Protein AF-A0A8C4RE43-F1 (afdb_monomer)

Solvent-accessible surface area (backbone atoms only — not comparable to full-atom values): 11739 Å² total; per-residue (Å²): 134,56,72,71,57,53,53,52,54,52,50,48,55,51,40,51,52,53,38,52,49,43,35,48,54,39,39,70,39,76,65,59,72,66,57,54,52,49,48,55,48,56,40,51,54,42,54,52,52,42,51,54,52,43,54,50,49,47,50,56,22,72,69,42,87,48,70,65,60,21,51,53,40,48,50,52,40,52,52,51,52,54,48,52,54,51,50,54,54,49,40,54,52,19,54,52,47,16,51,53,48,41,57,49,51,55,50,52,66,72,61,61,76,78,92,66,88,78,90,71,76,94,69,92,74,89,83,91,84,76,95,80,83,83,82,81,73,86,83,83,81,86,71,79,78,77,77,78,78,78,78,77,76,77,77,78,78,78,64,96,66,61,82,56,56,67,51,51,78,76,42,88,80,64,71,81,72,59,74,70,64,73,76,72,81,82,83,132

Radius of gyration: 31.91 Å; Cα contacts (8 Å, |Δi|>4): 82; chains: 1; bounding box: 80×32×96 Å

Foldseek 3Di:
DDPVLVVLLVVLVVLLVVLVVLLVCLLPDLDDPVVNVVSVVVNVVSLVVSVVSLVVLLVVLVVDPDPVSSVVSVVSSVVSVVSSVVSVVSSVVSNVNNVVSNVVVVVVVVPPDDPDDPPDDDDDDDDDDDPDPDDPDDDDDDDDDPDDDDDDPDDPDDPPPVVVVVVVVVPPDDDPPPVVPVPPPPDD

Nearest PDB structures (foldseek):
  3lg7-assembly1_C  TM=5.504E-01  e=3.265E-02  synthetic construct
  3fzh-assembly2_B  TM=6.114E-01  e=1.162E+00  Homo sapiens
  1hx1-assembly1_B  TM=5.749E-01  e=1.458E+00  Homo sapiens
  8qbw-assembly1_A  TM=5.498E-01  e=5.077E+00  Nostoc punctiforme
  6zw4-assembly1_E  TM=5.418E-01  e=9.472E+00  Nostoc punctiforme

InterPro domains:
  IPR005606 Sec20 [PTHR12825] (5-143)

Sequence (188 aa):
MELPVRVCTQELVKLDLEIKALIQDIRECEGPHSVLTHLNGCVREKLKLLRARIEDLERMAMEQDRETDKREILHEVENHRKQLISDQVSLRKANVASKQTLDLVERQELVQPGNVLRQRSAKQDVVRSAGDVTASLMGLSRLPPPPPPPPPPPPPPPPPGMHEIMYVKIFEGFDHRFMSRVKTTKKI

Mean predicted aligned error: 17.45 Å

Organism: Eptatretus burgeri (NCBI:txid7764)

pLDDT: mean 75.69, std 23.25, range [35.97, 98.44]

Structure (mmCIF, N/CA/C/O backbone):
data_AF-A0A8C4RE43-F1
#
_entry.id   AF-A0A8C4RE43-F1
#
loop_
_atom_site.group_PDB
_atom_site.id
_atom_site.type_symbol
_atom_site.label_atom_id
_atom_site.label_alt_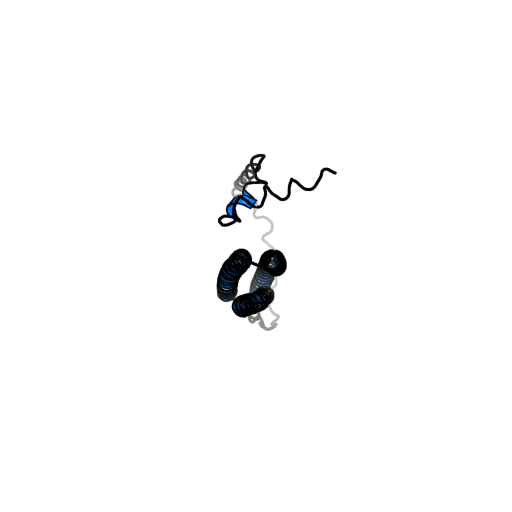id
_atom_site.label_comp_id
_atom_site.label_asym_id
_atom_site.label_entity_id
_atom_site.label_seq_id
_atom_site.pdbx_PDB_ins_code
_atom_site.Cartn_x
_atom_site.Cartn_y
_atom_site.Cartn_z
_atom_site.occupancy
_atom_site.B_iso_or_equiv
_atom_site.auth_seq_id
_atom_site.auth_comp_id
_atom_site.auth_asym_id
_atom_site.auth_atom_id
_atom_site.pdbx_PDB_model_num
ATOM 1 N N . MET A 1 1 ? -17.585 -10.046 15.209 1.00 67.69 1 MET A N 1
ATOM 2 C CA . MET A 1 1 ? -17.181 -8.960 14.293 1.00 67.69 1 MET A CA 1
ATOM 3 C C . MET A 1 1 ? -18.395 -8.440 13.524 1.00 67.69 1 MET A C 1
ATOM 5 O O . MET A 1 1 ? -19.052 -9.216 12.833 1.00 67.69 1 MET A O 1
ATOM 9 N N . GLU A 1 2 ? -18.728 -7.162 13.700 1.00 85.44 2 GLU A N 1
ATOM 10 C CA . GLU A 1 2 ? -19.910 -6.510 13.114 1.00 85.44 2 GLU A CA 1
ATOM 11 C C . GLU A 1 2 ? -19.834 -6.403 11.578 1.00 85.44 2 GLU A C 1
ATOM 13 O O . GLU A 1 2 ? -18.748 -6.421 10.994 1.00 85.44 2 GLU A O 1
ATOM 18 N N . LEU A 1 3 ? -20.987 -6.290 10.901 1.00 90.25 3 LEU A N 1
ATOM 19 C CA . LEU A 1 3 ? -21.055 -6.201 9.432 1.00 90.25 3 LEU A CA 1
ATOM 20 C C . LEU A 1 3 ? -20.188 -5.072 8.842 1.00 90.25 3 LEU A C 1
ATOM 22 O O . LEU A 1 3 ? -19.459 -5.360 7.891 1.00 90.25 3 LEU A O 1
ATOM 26 N N . PRO A 1 4 ? -20.190 -3.835 9.385 1.00 91.88 4 PRO A N 1
ATOM 27 C CA . PRO A 1 4 ? -19.364 -2.757 8.846 1.00 91.88 4 PRO A CA 1
ATOM 28 C C . PRO A 1 4 ? -17.868 -3.085 8.898 1.00 91.88 4 PRO A C 1
ATOM 30 O O . PRO A 1 4 ? -17.148 -2.841 7.930 1.00 91.88 4 PRO A O 1
ATOM 33 N N . VAL A 1 5 ? -17.406 -3.676 10.006 1.00 94.38 5 VAL A N 1
ATOM 34 C CA . VAL A 1 5 ? -16.000 -4.064 10.198 1.00 94.38 5 VAL A CA 1
ATOM 35 C C . VAL A 1 5 ? -15.607 -5.101 9.152 1.00 94.38 5 VAL A C 1
ATOM 37 O O . VAL A 1 5 ? -14.602 -4.941 8.469 1.00 94.38 5 VAL A O 1
ATOM 40 N N . ARG A 1 6 ? -16.451 -6.120 8.947 1.00 95.00 6 ARG A N 1
ATOM 41 C CA . ARG A 1 6 ? -16.211 -7.162 7.938 1.00 95.00 6 ARG A CA 1
ATOM 42 C C . ARG A 1 6 ? -16.106 -6.598 6.520 1.00 95.00 6 ARG A C 1
ATOM 44 O O . ARG A 1 6 ? -15.245 -7.040 5.766 1.00 95.00 6 ARG A O 1
ATOM 51 N N . VAL A 1 7 ? -16.966 -5.645 6.156 1.00 96.12 7 VAL A N 1
ATOM 52 C CA . VAL A 1 7 ? -16.919 -4.982 4.840 1.00 96.12 7 VAL A CA 1
ATOM 53 C C . VAL A 1 7 ? -15.619 -4.189 4.685 1.00 96.12 7 VAL A C 1
ATOM 55 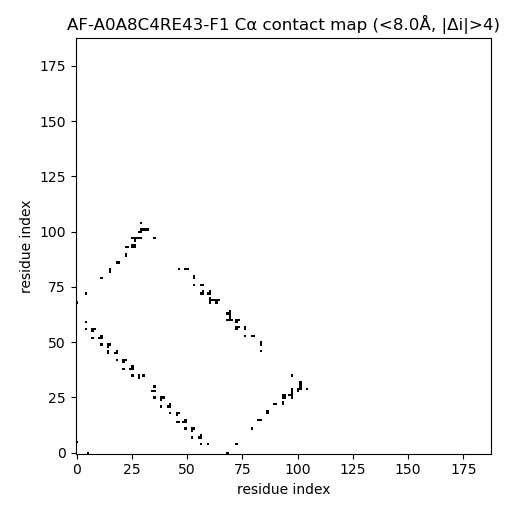O O . VAL A 1 7 ? -14.948 -4.313 3.664 1.00 96.12 7 VAL A O 1
ATOM 58 N N . CYS A 1 8 ? -15.217 -3.443 5.718 1.00 95.94 8 CYS A N 1
ATOM 59 C CA . CYS A 1 8 ? -13.954 -2.706 5.729 1.00 95.94 8 CYS A CA 1
ATOM 60 C C . CYS A 1 8 ? -12.744 -3.641 5.539 1.00 95.94 8 CYS A C 1
ATOM 62 O O . CYS A 1 8 ? -11.910 -3.408 4.663 1.00 95.94 8 CYS A O 1
ATOM 64 N N . THR A 1 9 ? -12.692 -4.758 6.273 1.00 96.12 9 THR A N 1
ATOM 65 C CA . THR A 1 9 ? -11.636 -5.775 6.135 1.00 96.12 9 THR A CA 1
ATOM 66 C C . THR A 1 9 ? -11.595 -6.388 4.733 1.00 96.12 9 THR A C 1
ATOM 68 O O . THR A 1 9 ? -10.522 -6.553 4.156 1.00 96.12 9 THR A O 1
ATOM 71 N N . GLN A 1 10 ? -12.748 -6.695 4.131 1.00 97.06 10 GLN A N 1
ATOM 72 C CA . GLN A 1 10 ? -12.795 -7.228 2.763 1.00 97.06 10 GLN A CA 1
ATOM 73 C C . GLN A 1 10 ? -12.267 -6.229 1.728 1.00 97.06 10 GLN A C 1
ATOM 75 O O . GLN A 1 10 ? -11.546 -6.616 0.807 1.00 97.06 10 GLN A O 1
ATOM 80 N N . GLU A 1 11 ? -12.589 -4.946 1.879 1.00 97.50 11 GLU A N 1
ATOM 81 C CA . GLU A 1 11 ? -12.064 -3.896 1.006 1.00 97.50 11 GLU A CA 1
ATOM 82 C C . GLU A 1 11 ? -10.551 -3.708 1.168 1.00 97.50 11 GLU A C 1
ATOM 84 O O . GLU A 1 11 ? -9.860 -3.525 0.166 1.00 97.50 11 GLU A O 1
ATOM 89 N N . LEU A 1 12 ? -10.020 -3.824 2.390 1.00 97.88 12 LEU A N 1
ATOM 90 C CA . LEU A 1 12 ? -8.575 -3.813 2.644 1.00 97.88 12 LEU A CA 1
ATOM 91 C C . LEU A 1 12 ? -7.863 -4.953 1.913 1.00 97.88 12 LEU A C 1
ATOM 93 O O . LEU A 1 12 ? -6.872 -4.715 1.223 1.00 97.88 12 LEU A O 1
ATOM 97 N N . VAL A 1 13 ? -8.393 -6.176 2.013 1.00 97.75 13 VAL A N 1
ATOM 98 C CA . VA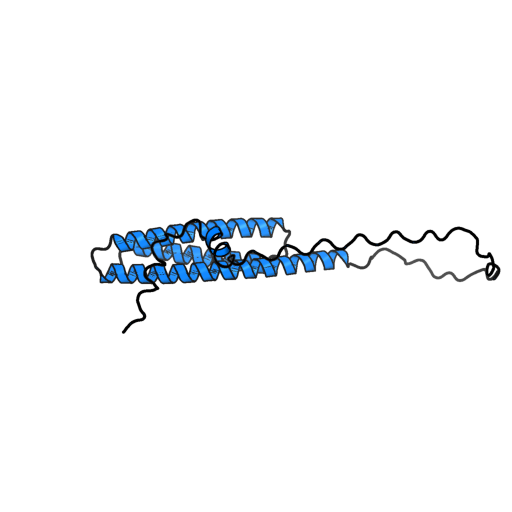L A 1 13 ? -7.848 -7.343 1.300 1.00 97.75 13 VAL A CA 1
ATOM 99 C C . VAL A 1 13 ? -7.924 -7.142 -0.214 1.00 97.75 13 VAL A C 1
ATOM 101 O O . VAL A 1 13 ? -6.965 -7.430 -0.925 1.00 97.75 13 VAL A O 1
ATOM 104 N N . LYS A 1 14 ? -9.034 -6.602 -0.728 1.00 98.06 14 LYS A N 1
ATOM 105 C CA . LYS A 1 14 ? -9.178 -6.303 -2.157 1.00 98.06 14 LYS A CA 1
ATOM 106 C C . LYS A 1 14 ? -8.129 -5.294 -2.635 1.00 98.06 14 LYS A C 1
ATOM 108 O O . LYS A 1 14 ? -7.489 -5.528 -3.657 1.00 98.06 14 LYS A O 1
ATOM 113 N N . LEU A 1 15 ? -7.942 -4.196 -1.904 1.00 98.12 15 LEU A N 1
ATOM 114 C CA . LEU A 1 15 ? -6.957 -3.165 -2.240 1.00 98.12 15 LEU A CA 1
ATOM 115 C C . LEU A 1 15 ? -5.526 -3.715 -2.218 1.00 98.12 15 LEU A C 1
ATOM 117 O O . LEU A 1 15 ? -4.760 -3.421 -3.130 1.00 98.12 15 LEU A O 1
ATOM 121 N N . ASP A 1 16 ? -5.181 -4.531 -1.221 1.00 97.75 16 ASP A N 1
ATOM 122 C CA . ASP A 1 16 ? -3.880 -5.207 -1.127 1.00 97.75 16 ASP A CA 1
ATOM 123 C C . ASP A 1 16 ? -3.605 -6.103 -2.348 1.00 97.75 16 ASP A C 1
ATOM 125 O O . ASP A 1 16 ? -2.541 -6.016 -2.965 1.00 97.75 16 ASP A O 1
ATOM 129 N N . LEU A 1 17 ? -4.584 -6.910 -2.767 1.00 97.94 17 LEU A N 1
ATOM 130 C CA . LEU A 1 17 ? -4.451 -7.752 -3.958 1.00 97.94 17 LEU A CA 1
ATOM 131 C C . LEU A 1 17 ? -4.298 -6.927 -5.243 1.00 97.94 17 LEU A C 1
ATOM 133 O O . LEU A 1 17 ? -3.454 -7.249 -6.079 1.00 97.94 17 LEU A O 1
ATOM 137 N N . GLU A 1 18 ? -5.064 -5.844 -5.396 1.00 98.31 18 GLU A N 1
ATOM 138 C CA . GLU A 1 18 ? -4.933 -4.930 -6.538 1.00 98.31 18 GLU A CA 1
ATOM 139 C C . GLU A 1 18 ? -3.559 -4.241 -6.568 1.00 98.31 18 GLU A C 1
ATOM 141 O O . GLU A 1 18 ? -2.956 -4.104 -7.632 1.00 98.31 18 GLU A O 1
ATOM 146 N N . ILE A 1 19 ? -3.025 -3.843 -5.409 1.00 98.44 19 ILE A N 1
ATOM 147 C CA . ILE A 1 19 ? -1.674 -3.275 -5.292 1.00 98.44 19 ILE A CA 1
ATOM 148 C C . ILE A 1 19 ? -0.627 -4.305 -5.711 1.00 98.44 19 ILE A C 1
ATOM 150 O O . ILE A 1 19 ? 0.272 -3.976 -6.483 1.00 98.44 19 ILE A O 1
ATOM 154 N N . LYS A 1 20 ? -0.742 -5.551 -5.244 1.00 98.19 20 LYS A N 1
ATOM 155 C CA . LYS A 1 20 ? 0.184 -6.635 -5.604 1.00 98.19 20 LYS A CA 1
ATOM 156 C C . LYS A 1 20 ? 0.164 -6.942 -7.096 1.00 98.19 20 LYS A C 1
ATOM 158 O O . LYS A 1 20 ? 1.238 -7.105 -7.674 1.00 98.19 20 LYS A O 1
ATOM 163 N N . ALA A 1 21 ? -1.017 -6.957 -7.713 1.00 98.31 21 ALA A N 1
ATOM 164 C CA . ALA A 1 21 ? -1.156 -7.115 -9.158 1.00 98.31 21 ALA A CA 1
ATOM 165 C C . ALA A 1 21 ? -0.450 -5.974 -9.908 1.00 98.31 21 ALA A C 1
ATOM 167 O O . ALA A 1 21 ? 0.415 -6.227 -10.737 1.00 98.31 21 ALA A O 1
ATOM 168 N N . LEU A 1 22 ? -0.696 -4.718 -9.522 1.00 98.00 22 LEU A N 1
ATOM 169 C CA . LEU A 1 22 ? -0.026 -3.565 -10.135 1.00 98.00 22 LEU A CA 1
ATOM 170 C C . LEU A 1 22 ? 1.497 -3.581 -9.935 1.00 98.00 22 LEU A C 1
ATOM 172 O O . LEU A 1 22 ? 2.243 -3.186 -10.826 1.00 98.00 22 LEU A O 1
ATOM 176 N N . ILE A 1 23 ? 1.989 -4.023 -8.773 1.00 98.06 23 ILE A N 1
ATOM 177 C CA . ILE A 1 23 ? 3.431 -4.181 -8.522 1.00 98.06 23 ILE A CA 1
ATOM 178 C C . ILE A 1 23 ? 4.028 -5.233 -9.463 1.00 98.06 23 ILE A C 1
ATOM 180 O O . ILE A 1 23 ? 5.150 -5.049 -9.942 1.00 98.06 23 ILE A O 1
ATOM 184 N N . GLN A 1 24 ? 3.298 -6.318 -9.724 1.00 97.38 24 GLN A N 1
ATOM 185 C CA . GLN A 1 24 ? 3.713 -7.337 -10.679 1.00 97.38 24 GLN A CA 1
ATOM 186 C C . GLN A 1 24 ? 3.753 -6.779 -12.106 1.00 97.38 24 GLN A C 1
ATOM 188 O O . GLN A 1 24 ? 4.799 -6.885 -12.746 1.00 97.38 24 GLN A O 1
ATOM 193 N N . ASP A 1 25 ? 2.694 -6.094 -12.541 1.00 96.38 25 ASP A N 1
ATOM 194 C CA . ASP A 1 25 ? 2.630 -5.445 -13.856 1.00 96.38 25 ASP A CA 1
ATOM 195 C C . ASP A 1 25 ? 3.778 -4.443 -14.047 1.00 96.38 25 ASP A C 1
ATOM 197 O O . ASP A 1 25 ? 4.401 -4.385 -15.104 1.00 96.38 25 ASP A O 1
ATOM 201 N N . ILE A 1 26 ? 4.110 -3.670 -13.002 1.00 96.25 26 ILE A N 1
ATOM 202 C CA . ILE A 1 26 ? 5.266 -2.766 -13.009 1.00 96.25 26 ILE A CA 1
ATOM 203 C C . ILE A 1 26 ? 6.541 -3.570 -13.230 1.00 96.25 26 ILE A C 1
ATOM 205 O O . ILE A 1 26 ? 7.304 -3.248 -14.138 1.00 96.25 26 ILE A O 1
ATOM 209 N N . ARG A 1 27 ? 6.795 -4.602 -12.420 1.00 95.19 27 ARG A N 1
ATOM 210 C CA . ARG A 1 27 ? 8.029 -5.401 -12.488 1.00 95.19 27 ARG A CA 1
ATOM 211 C C . ARG A 1 27 ? 8.248 -6.022 -13.872 1.00 95.19 27 ARG A C 1
ATOM 213 O O . ARG A 1 27 ? 9.391 -6.129 -14.299 1.00 95.19 27 ARG A O 1
ATOM 220 N N . GLU A 1 28 ? 7.169 -6.418 -14.535 1.00 92.88 28 GLU A N 1
ATOM 221 C CA . GLU A 1 28 ? 7.168 -7.093 -15.841 1.00 92.88 28 GLU A CA 1
ATOM 222 C C . GLU A 1 28 ? 6.986 -6.108 -17.015 1.00 92.88 28 GLU A C 1
ATOM 224 O O . GLU A 1 28 ? 6.849 -6.512 -18.166 1.00 92.88 28 GLU A O 1
ATOM 229 N N . CYS A 1 29 ? 7.008 -4.797 -16.748 1.00 91.38 29 CYS A N 1
ATOM 230 C CA . CYS A 1 29 ? 6.835 -3.773 -17.770 1.00 91.38 29 CYS A CA 1
ATOM 231 C C . CYS A 1 29 ? 8.061 -3.677 -18.692 1.00 91.38 29 CYS A C 1
ATOM 233 O O . CYS A 1 29 ? 9.068 -3.062 -18.343 1.00 91.38 29 CYS A O 1
ATOM 235 N N . GLU A 1 30 ? 7.918 -4.204 -19.906 1.00 86.75 30 GLU A N 1
ATOM 236 C CA . GLU A 1 30 ? 8.844 -4.017 -21.037 1.00 86.75 30 GLU A CA 1
ATOM 237 C C . GLU A 1 30 ? 8.387 -2.896 -21.995 1.00 86.75 30 GLU A C 1
ATOM 239 O O . GLU A 1 30 ? 9.081 -2.547 -22.945 1.00 86.75 30 GLU A O 1
ATOM 244 N N . GLY A 1 31 ? 7.199 -2.327 -21.756 1.00 78.81 31 GLY A N 1
ATOM 245 C CA . GLY A 1 31 ? 6.602 -1.275 -22.582 1.00 78.81 31 GLY A CA 1
ATOM 246 C C . GLY A 1 31 ? 7.199 0.124 -22.359 1.00 78.81 31 GLY A C 1
ATOM 247 O O . GLY A 1 31 ? 7.987 0.337 -21.440 1.00 78.81 31 GLY A O 1
ATOM 248 N N . PRO A 1 32 ? 6.791 1.130 -23.153 1.00 85.19 32 PRO A N 1
ATOM 249 C CA . PRO A 1 32 ? 7.364 2.472 -23.088 1.00 85.19 32 PRO A CA 1
ATOM 250 C C . PRO A 1 32 ? 7.191 3.117 -21.707 1.00 85.19 32 PRO A C 1
ATOM 252 O O . PRO A 1 32 ? 6.251 2.823 -20.964 1.00 85.19 32 PRO A O 1
ATOM 255 N N . HIS A 1 33 ? 8.056 4.088 -21.394 1.00 87.50 33 HIS A N 1
ATOM 256 C CA . HIS A 1 33 ? 8.078 4.778 -20.097 1.00 87.50 33 HIS A CA 1
ATOM 257 C C . HIS A 1 33 ? 6.719 5.375 -19.671 1.00 87.50 33 HIS A C 1
ATOM 259 O O . HIS A 1 33 ? 6.435 5.518 -18.478 1.00 87.50 33 HIS A O 1
ATOM 265 N N . SER A 1 34 ? 5.849 5.701 -20.631 1.00 89.88 34 SER A N 1
ATOM 266 C CA . SER A 1 34 ? 4.481 6.162 -20.383 1.00 89.88 34 SER A CA 1
ATOM 267 C C . SER A 1 34 ? 3.611 5.114 -19.675 1.00 89.88 34 SER A C 1
ATOM 269 O O . SER A 1 34 ? 2.881 5.469 -18.748 1.00 89.88 34 SER A O 1
ATOM 271 N N . VAL A 1 35 ? 3.724 3.830 -20.038 1.00 91.94 35 VAL A N 1
ATOM 272 C CA . VAL A 1 35 ? 2.985 2.721 -19.404 1.00 91.94 35 VAL A CA 1
ATOM 273 C C . VAL A 1 35 ? 3.454 2.540 -17.965 1.00 91.94 35 VAL A C 1
ATOM 275 O O . VAL A 1 35 ? 2.636 2.528 -17.045 1.00 91.94 35 VAL A O 1
ATOM 278 N N . LEU A 1 36 ? 4.772 2.522 -17.749 1.00 92.75 36 LEU A N 1
ATOM 279 C CA . LEU A 1 36 ? 5.358 2.464 -16.409 1.00 92.75 36 LEU A CA 1
ATOM 280 C C . LEU A 1 36 ? 4.899 3.647 -15.540 1.00 92.75 36 LEU A C 1
ATOM 282 O O . LEU A 1 36 ? 4.597 3.475 -14.358 1.00 92.75 36 LEU A O 1
ATOM 286 N N . THR A 1 37 ? 4.814 4.849 -16.116 1.00 93.38 37 THR A N 1
ATOM 287 C CA . THR A 1 37 ? 4.330 6.050 -15.420 1.00 93.38 37 THR A CA 1
ATOM 288 C C . THR A 1 37 ? 2.860 5.919 -15.020 1.00 93.38 37 THR A C 1
ATOM 290 O O . THR A 1 37 ? 2.507 6.263 -13.888 1.00 93.38 37 THR A O 1
ATOM 293 N N . HIS A 1 38 ? 2.016 5.390 -15.910 1.00 95.06 38 HIS A N 1
ATOM 294 C CA . HIS A 1 38 ? 0.600 5.154 -15.639 1.00 95.06 38 HIS A CA 1
ATOM 295 C C . HIS A 1 38 ? 0.397 4.121 -14.522 1.00 95.06 38 HIS A C 1
ATOM 297 O O . HIS A 1 38 ? -0.265 4.431 -13.531 1.00 95.06 38 HIS A O 1
ATOM 303 N N . LEU A 1 39 ? 1.045 2.953 -14.615 1.00 95.69 39 LEU A N 1
ATOM 304 C CA . LEU A 1 39 ? 0.987 1.905 -13.587 1.00 95.69 39 LEU A CA 1
ATOM 305 C C . LEU A 1 39 ? 1.440 2.429 -12.216 1.00 95.69 39 LEU A C 1
ATOM 307 O O . LEU A 1 39 ? 0.800 2.180 -11.192 1.00 95.69 39 LEU A O 1
ATOM 311 N N . ASN A 1 40 ? 2.501 3.241 -12.197 1.00 94.62 40 ASN A N 1
ATOM 312 C CA . ASN A 1 40 ? 2.958 3.920 -10.988 1.00 94.62 40 ASN A CA 1
ATOM 313 C C . ASN A 1 40 ? 1.938 4.926 -10.431 1.00 94.62 40 ASN A C 1
ATOM 315 O O . ASN A 1 40 ? 1.869 5.123 -9.219 1.00 94.62 40 ASN A O 1
ATOM 319 N N . GLY A 1 41 ? 1.160 5.588 -11.287 1.00 96.44 41 GLY A N 1
ATOM 320 C CA . GLY A 1 41 ? 0.024 6.408 -10.868 1.00 96.44 41 GLY A CA 1
ATOM 321 C C . GLY A 1 41 ? -1.053 5.562 -10.191 1.00 96.44 41 GLY A C 1
ATOM 322 O O . GLY A 1 41 ? -1.427 5.846 -9.055 1.00 96.44 41 GLY A O 1
ATOM 323 N N . CYS A 1 42 ? -1.475 4.478 -10.843 1.00 97.50 42 CYS A N 1
ATOM 324 C CA . CYS A 1 42 ? -2.504 3.572 -10.334 1.00 97.50 42 CYS A CA 1
ATOM 325 C C . CYS A 1 42 ? -2.150 3.001 -8.957 1.00 97.50 42 CYS A C 1
ATOM 327 O O . CYS A 1 42 ? -2.958 3.076 -8.031 1.00 97.50 42 CYS A O 1
ATOM 329 N N . VAL A 1 43 ? -0.930 2.483 -8.783 1.00 97.25 43 VAL A N 1
ATOM 330 C CA . VAL A 1 43 ? -0.519 1.883 -7.503 1.00 97.25 43 VAL A CA 1
ATOM 331 C C . VAL A 1 43 ? -0.418 2.925 -6.385 1.00 97.25 43 VAL A C 1
ATOM 333 O O . VAL A 1 43 ? -0.751 2.626 -5.240 1.00 97.25 43 VAL A O 1
ATOM 336 N N . ARG A 1 44 ? -0.025 4.173 -6.694 1.00 96.56 44 ARG A N 1
ATOM 337 C CA . ARG A 1 44 ? 0.000 5.270 -5.710 1.00 96.56 44 ARG A CA 1
ATOM 338 C C . ARG A 1 44 ? -1.399 5.621 -5.215 1.00 96.56 44 ARG A C 1
ATOM 340 O O . ARG A 1 44 ? -1.579 5.772 -4.007 1.00 96.56 44 ARG A O 1
ATOM 347 N N . GLU A 1 45 ? -2.378 5.694 -6.113 1.00 98.00 45 GLU A N 1
ATOM 348 C CA . GLU A 1 45 ? -3.774 5.928 -5.729 1.00 98.00 45 GLU A CA 1
ATOM 349 C C . GLU A 1 45 ? -4.313 4.782 -4.867 1.00 98.00 45 GLU A C 1
ATOM 351 O O . GLU A 1 45 ? -4.901 5.020 -3.813 1.00 98.00 45 GLU A O 1
ATOM 356 N N . LYS A 1 46 ? -4.036 3.526 -5.235 1.00 97.50 46 LYS A N 1
ATOM 357 C CA . LYS A 1 46 ? -4.459 2.367 -4.434 1.00 97.50 46 LYS A CA 1
ATOM 358 C C . LYS A 1 46 ? -3.811 2.340 -3.049 1.00 97.50 46 LYS A C 1
ATOM 360 O O . LYS A 1 46 ? -4.510 2.107 -2.068 1.00 97.50 46 LYS A O 1
ATOM 365 N N . LEU A 1 47 ? -2.521 2.662 -2.933 1.00 96.88 47 LEU A N 1
ATOM 366 C CA . LEU A 1 47 ? -1.834 2.786 -1.639 1.00 96.88 47 LEU A CA 1
ATOM 367 C C . LEU A 1 47 ? -2.434 3.892 -0.760 1.00 96.88 47 LEU A C 1
ATOM 369 O O . LEU A 1 47 ? -2.522 3.730 0.458 1.00 96.88 47 LEU A O 1
ATOM 373 N N . LYS A 1 48 ? -2.854 5.013 -1.359 1.00 97.38 48 LYS A N 1
ATOM 374 C CA . LYS A 1 48 ? -3.543 6.097 -0.646 1.00 97.38 48 LYS A CA 1
ATOM 375 C C . LYS A 1 48 ? -4.895 5.629 -0.106 1.00 97.38 48 LYS A C 1
ATOM 377 O O . LYS A 1 48 ? -5.191 5.876 1.061 1.00 97.38 48 LYS A O 1
ATOM 382 N N . LEU A 1 49 ? -5.676 4.921 -0.923 1.00 97.75 49 LEU A N 1
ATOM 383 C CA . LEU A 1 49 ? -6.952 4.337 -0.500 1.00 97.75 49 LEU A CA 1
ATOM 384 C C . LEU A 1 49 ? -6.763 3.292 0.605 1.00 97.75 49 LEU A C 1
ATOM 386 O O . LEU A 1 49 ? -7.489 3.322 1.594 1.00 97.75 49 LEU A O 1
ATOM 390 N N . LEU A 1 50 ? -5.757 2.418 0.482 1.00 97.88 50 LEU A N 1
ATOM 391 C CA . LEU A 1 50 ? -5.447 1.403 1.490 1.00 97.88 50 LEU A CA 1
ATOM 392 C C . LEU A 1 50 ? -5.143 2.047 2.850 1.00 97.88 50 LEU A C 1
ATOM 394 O O . LEU A 1 50 ? -5.688 1.620 3.862 1.00 97.88 50 LEU A O 1
ATOM 398 N N . ARG A 1 51 ? -4.338 3.118 2.879 1.00 97.88 51 ARG A N 1
ATOM 399 C CA . ARG A 1 51 ? -4.054 3.874 4.114 1.00 97.88 51 ARG A CA 1
ATOM 400 C C . ARG A 1 51 ? -5.308 4.451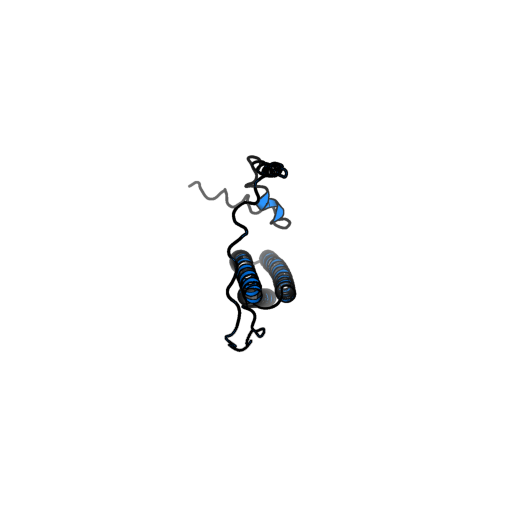 4.755 1.00 97.88 51 ARG A C 1
ATOM 402 O O . ARG A 1 51 ? -5.528 4.215 5.938 1.00 97.88 51 ARG A O 1
ATOM 409 N N . ALA A 1 52 ? -6.132 5.152 3.976 1.00 97.81 52 ALA A N 1
ATOM 410 C CA . ALA A 1 52 ? -7.375 5.730 4.482 1.00 97.81 52 ALA A CA 1
ATOM 411 C C . ALA A 1 52 ? -8.289 4.644 5.071 1.00 97.81 52 ALA A C 1
ATOM 413 O O . ALA A 1 52 ? -8.867 4.819 6.138 1.00 97.81 52 ALA A O 1
ATOM 414 N N . ARG A 1 53 ? -8.348 3.473 4.430 1.00 97.75 53 ARG A N 1
ATOM 415 C CA . ARG A 1 53 ? -9.183 2.368 4.901 1.00 97.75 53 ARG A CA 1
ATOM 416 C C . ARG A 1 53 ? -8.652 1.695 6.171 1.00 97.75 53 ARG A C 1
ATOM 418 O O . ARG A 1 53 ? -9.442 1.250 6.997 1.00 97.75 53 ARG A O 1
ATOM 425 N N . ILE A 1 54 ? -7.332 1.670 6.370 1.00 98.00 54 ILE A N 1
ATOM 426 C CA . ILE A 1 54 ? -6.717 1.237 7.637 1.00 98.00 54 ILE A CA 1
ATOM 427 C C . ILE A 1 54 ? -7.108 2.200 8.768 1.00 98.00 54 ILE A C 1
ATOM 429 O O . ILE A 1 54 ? -7.423 1.752 9.870 1.00 98.00 54 ILE A O 1
ATOM 433 N N . GLU A 1 55 ? -7.117 3.509 8.502 1.00 97.88 55 GLU A N 1
ATOM 434 C CA . GLU A 1 55 ? -7.553 4.518 9.475 1.00 97.88 55 GLU A CA 1
ATOM 435 C C . GLU A 1 55 ? -9.047 4.392 9.800 1.00 97.88 55 GLU A C 1
ATOM 437 O O . GLU A 1 55 ? -9.432 4.533 10.960 1.00 97.88 55 GLU A O 1
ATOM 442 N N . ASP A 1 56 ? -9.893 4.093 8.809 1.00 97.44 56 ASP A N 1
ATOM 443 C CA . ASP A 1 56 ? -11.310 3.790 9.040 1.00 97.44 56 ASP A CA 1
ATOM 444 C C . ASP A 1 56 ? -11.468 2.602 9.993 1.00 97.44 56 ASP A C 1
ATOM 446 O O . ASP A 1 56 ? -12.189 2.703 10.984 1.00 97.44 56 ASP A O 1
ATOM 450 N N . LEU A 1 57 ? -10.766 1.495 9.728 1.00 97.19 57 LEU A N 1
ATOM 451 C CA . LEU A 1 57 ? -10.829 0.292 10.557 1.00 97.19 57 LEU A CA 1
ATOM 452 C C . LEU A 1 57 ? -10.371 0.565 11.999 1.00 97.19 57 LEU A C 1
ATOM 454 O O . LEU A 1 57 ? -10.969 0.060 12.948 1.00 97.19 57 LEU A O 1
ATOM 458 N N . GLU A 1 58 ? -9.347 1.402 12.182 1.00 97.19 58 GLU A N 1
ATOM 459 C CA . GLU A 1 58 ? -8.896 1.818 13.512 1.00 97.19 58 GLU A CA 1
ATOM 460 C C . GLU A 1 58 ? -9.943 2.662 14.246 1.00 97.19 58 GLU A C 1
ATOM 462 O O . GLU A 1 58 ? -10.158 2.447 15.439 1.00 97.19 58 GLU A O 1
ATOM 467 N N . ARG A 1 59 ? -10.644 3.574 13.558 1.00 97.44 59 ARG A N 1
ATOM 468 C CA . ARG A 1 59 ? -11.754 4.328 14.167 1.00 97.44 59 ARG A CA 1
ATOM 469 C C . ARG A 1 59 ? -12.890 3.405 14.595 1.00 97.44 59 ARG A C 1
ATOM 471 O O . ARG A 1 59 ? -13.348 3.512 15.727 1.00 97.44 59 ARG A O 1
ATOM 478 N N . MET A 1 60 ? -13.248 2.436 13.756 1.00 96.06 60 MET A N 1
ATOM 479 C CA . MET A 1 60 ? -14.264 1.430 14.087 1.00 96.06 60 MET A CA 1
ATOM 480 C C . MET A 1 60 ? -13.868 0.590 15.307 1.00 96.06 60 MET A C 1
ATOM 482 O O . MET A 1 60 ? -14.731 0.198 16.086 1.00 96.06 60 MET A O 1
ATOM 486 N N . ALA A 1 61 ? -12.569 0.344 15.518 1.00 96.00 61 ALA A N 1
ATOM 487 C CA . ALA A 1 61 ? -12.079 -0.301 16.734 1.00 96.00 61 ALA A CA 1
ATOM 488 C C . ALA A 1 61 ? -12.314 0.557 17.988 1.00 96.00 61 ALA A C 1
ATOM 490 O O . ALA A 1 61 ? -12.617 0.023 19.052 1.00 96.00 61 ALA A O 1
ATOM 491 N N . MET A 1 62 ? -12.170 1.883 17.878 1.00 95.81 62 MET A N 1
ATOM 492 C CA . MET A 1 62 ? -12.395 2.814 18.992 1.00 95.81 62 MET A CA 1
ATOM 493 C C . MET A 1 62 ? -13.876 2.974 19.346 1.00 95.81 62 MET A C 1
ATOM 495 O O . MET A 1 62 ? -14.177 3.358 20.472 1.00 95.81 62 MET A O 1
ATOM 499 N N . GLU A 1 63 ? -14.773 2.662 18.410 1.00 95.50 63 GLU A N 1
ATOM 500 C CA . GLU A 1 63 ? -16.228 2.663 18.599 1.00 95.50 63 GLU A CA 1
ATOM 501 C C . GLU A 1 63 ? -16.749 1.376 19.267 1.00 95.50 63 GLU A C 1
ATOM 503 O O . GLU A 1 63 ? -17.903 1.331 19.680 1.00 95.50 63 GLU A O 1
ATOM 508 N N . GLN A 1 64 ? -15.922 0.330 19.399 1.00 95.44 64 GLN A N 1
ATOM 509 C CA . GLN A 1 64 ? -16.340 -0.914 20.050 1.00 95.44 64 GLN A CA 1
ATOM 510 C C . GLN A 1 64 ? -16.401 -0.774 21.577 1.00 95.44 64 GLN A C 1
ATOM 512 O O . GLN A 1 64 ? -15.389 -0.512 22.229 1.00 95.44 64 GLN A O 1
ATOM 517 N N . ASP A 1 65 ? -17.561 -1.093 22.157 1.00 93.94 65 ASP A N 1
ATOM 518 C CA . ASP A 1 65 ? -17.745 -1.187 23.614 1.00 93.94 65 ASP A CA 1
ATOM 519 C C . ASP A 1 65 ? -17.053 -2.420 24.218 1.00 93.94 65 ASP A C 1
ATOM 521 O O . ASP A 1 65 ? -16.620 -2.427 25.374 1.00 93.94 65 ASP A O 1
ATOM 525 N N . ARG A 1 66 ? -16.962 -3.508 23.442 1.00 96.25 66 ARG A N 1
ATOM 526 C CA . ARG A 1 66 ? -16.359 -4.770 23.882 1.00 96.25 66 ARG A CA 1
ATOM 527 C C . ARG A 1 66 ? -14.851 -4.740 23.676 1.00 96.25 66 ARG A C 1
ATOM 529 O O . ARG A 1 66 ? -14.362 -4.749 22.550 1.00 96.25 66 ARG A O 1
ATOM 536 N N . GLU A 1 67 ? -14.101 -4.819 24.773 1.00 95.81 67 GLU A N 1
ATOM 537 C CA . GLU A 1 67 ? -12.630 -4.798 24.742 1.00 95.81 67 GLU A CA 1
ATOM 538 C C . GLU A 1 67 ? -12.018 -6.006 24.003 1.00 95.81 67 GLU A C 1
ATOM 540 O O . GLU A 1 67 ? -10.892 -5.945 23.515 1.00 95.81 67 GLU A O 1
ATOM 545 N N . THR A 1 68 ? -12.723 -7.136 23.909 1.00 95.81 68 THR A N 1
ATOM 546 C CA . THR A 1 68 ? -12.310 -8.261 23.049 1.00 95.81 68 THR A CA 1
ATOM 547 C C . THR A 1 68 ? -12.343 -7.863 21.580 1.00 95.81 68 THR A C 1
ATOM 549 O O . THR A 1 68 ? -11.328 -7.967 20.899 1.00 95.81 68 THR A O 1
ATOM 552 N N . ASP A 1 69 ? -13.470 -7.321 21.137 1.00 95.06 69 ASP A N 1
ATOM 553 C CA . ASP A 1 69 ? -13.747 -7.001 19.739 1.00 95.06 69 ASP A CA 1
ATOM 554 C C . ASP A 1 69 ? -12.848 -5.839 19.293 1.00 95.06 69 ASP A C 1
ATOM 556 O O . ASP A 1 69 ? -12.212 -5.899 18.243 1.00 95.06 69 ASP A O 1
ATOM 560 N N . LYS A 1 70 ? -12.671 -4.831 20.155 1.00 96.88 70 LYS A N 1
ATOM 561 C CA . LYS A 1 70 ? -11.684 -3.762 19.967 1.00 96.88 70 LYS A CA 1
ATOM 562 C C . LYS A 1 70 ? -10.271 -4.301 19.746 1.00 96.88 70 LYS A C 1
ATOM 564 O O . LYS A 1 70 ? -9.588 -3.874 18.815 1.00 96.88 70 LYS A O 1
ATOM 569 N N . ARG A 1 71 ? -9.808 -5.225 20.596 1.00 97.19 71 ARG A N 1
ATOM 570 C CA . ARG A 1 71 ? -8.460 -5.807 20.479 1.00 97.19 71 ARG A CA 1
ATOM 571 C C . ARG A 1 71 ? -8.298 -6.625 19.202 1.00 97.19 71 ARG A C 1
ATOM 573 O O . ARG A 1 71 ? -7.238 -6.543 18.587 1.00 97.19 71 ARG A O 1
ATOM 580 N N . GLU A 1 72 ? -9.324 -7.366 18.793 1.00 96.31 72 GLU A N 1
ATOM 581 C CA . GLU A 1 72 ? -9.326 -8.104 17.525 1.00 96.31 72 GLU A CA 1
ATOM 582 C C . GLU A 1 72 ? -9.185 -7.158 16.327 1.00 96.31 72 GLU A C 1
ATOM 584 O O . GLU A 1 72 ? -8.322 -7.367 15.476 1.00 96.31 72 GLU A O 1
ATOM 589 N N . ILE A 1 73 ? -9.956 -6.068 16.289 1.00 96.50 73 ILE A N 1
ATOM 590 C CA . ILE A 1 73 ? -9.879 -5.099 15.187 1.00 96.50 73 ILE A CA 1
ATOM 591 C C . ILE A 1 73 ? -8.521 -4.386 15.179 1.00 96.50 73 ILE A C 1
ATOM 593 O O . ILE A 1 73 ? -7.909 -4.245 14.123 1.00 96.50 73 ILE A O 1
ATOM 597 N N . LEU A 1 74 ? -7.998 -3.979 16.341 1.00 97.31 74 LEU A N 1
ATOM 598 C CA . LEU A 1 74 ? -6.668 -3.360 16.426 1.00 97.31 74 LEU A CA 1
ATOM 599 C C . LEU A 1 74 ? -5.545 -4.312 15.992 1.00 97.31 74 LEU A C 1
ATOM 601 O O . LEU A 1 74 ? -4.547 -3.866 15.423 1.00 97.31 74 LEU A O 1
ATOM 605 N N . HIS A 1 75 ? -5.699 -5.614 16.236 1.00 97.19 75 HIS A N 1
ATOM 606 C CA . HIS A 1 75 ? -4.773 -6.616 15.722 1.00 97.19 75 HIS A CA 1
ATOM 607 C C . HIS A 1 75 ? -4.807 -6.680 14.187 1.00 97.19 75 HIS A C 1
ATOM 609 O O . HIS A 1 75 ? -3.752 -6.674 13.550 1.00 97.19 75 HIS A O 1
ATOM 615 N N . GLU A 1 76 ? -6.001 -6.662 13.592 1.00 96.00 76 GLU A N 1
ATOM 616 C CA . GLU A 1 76 ? -6.190 -6.629 12.136 1.00 96.00 76 GLU A CA 1
ATOM 617 C C . GLU A 1 76 ? -5.566 -5.365 11.510 1.00 96.00 76 GLU A C 1
ATOM 619 O O . GLU A 1 76 ? -4.836 -5.441 10.519 1.00 96.00 76 GLU A O 1
ATOM 624 N N . VAL A 1 77 ? -5.774 -4.197 12.134 1.00 97.88 77 VAL A N 1
ATOM 625 C CA . VAL A 1 77 ? -5.166 -2.915 11.731 1.00 97.88 77 VAL A CA 1
ATOM 626 C C . VAL A 1 77 ? -3.641 -3.022 11.683 1.00 97.88 77 VAL A C 1
ATOM 628 O O . VAL A 1 77 ? -3.017 -2.607 10.704 1.00 97.88 77 VAL A O 1
ATOM 631 N N . GLU A 1 78 ? -3.022 -3.598 12.715 1.00 98.00 78 GLU A N 1
ATOM 632 C CA . GLU A 1 78 ? -1.570 -3.780 12.765 1.00 98.00 78 GLU A CA 1
ATOM 633 C C . GLU A 1 78 ? -1.070 -4.731 11.665 1.00 98.00 78 GLU A C 1
ATOM 635 O O . GLU A 1 78 ? -0.029 -4.483 11.048 1.00 98.00 78 GLU A O 1
ATOM 640 N N . ASN A 1 79 ? -1.823 -5.790 11.363 1.00 97.56 79 ASN A N 1
ATOM 641 C CA . ASN A 1 79 ? -1.499 -6.702 10.266 1.00 97.56 79 ASN A CA 1
ATOM 642 C C . ASN A 1 79 ? -1.531 -5.978 8.909 1.00 97.56 79 ASN A C 1
ATOM 644 O O . ASN A 1 79 ? -0.573 -6.077 8.137 1.00 97.56 79 ASN A O 1
ATOM 648 N N . HIS A 1 80 ? -2.561 -5.170 8.644 1.00 97.75 80 HIS A N 1
ATOM 649 C CA . HIS A 1 80 ? -2.644 -4.382 7.412 1.00 97.75 80 HIS A CA 1
ATOM 650 C C . HIS A 1 80 ? -1.566 -3.291 7.317 1.00 97.75 80 HIS A C 1
ATOM 652 O O . HIS A 1 80 ? -1.040 -3.046 6.231 1.00 97.75 80 HIS A O 1
ATOM 658 N N . ARG A 1 81 ? -1.159 -2.675 8.436 1.00 97.81 81 ARG A N 1
ATOM 659 C CA . ARG A 1 81 ? -0.033 -1.719 8.468 1.00 97.81 81 ARG A CA 1
ATOM 660 C C . ARG A 1 81 ? 1.283 -2.367 8.052 1.00 97.81 81 ARG A C 1
ATOM 662 O O . ARG A 1 81 ? 2.020 -1.801 7.244 1.00 97.81 81 ARG A O 1
ATOM 669 N N . LYS A 1 82 ? 1.571 -3.567 8.563 1.00 97.62 82 LYS A N 1
ATOM 670 C CA . LYS A 1 82 ? 2.759 -4.337 8.158 1.00 97.62 82 LYS A CA 1
ATOM 671 C C . LYS A 1 82 ? 2.718 -4.679 6.674 1.00 97.62 82 LYS A C 1
ATOM 673 O O . LYS A 1 82 ? 3.730 -4.533 5.986 1.00 97.62 82 LYS A O 1
ATOM 678 N N . GLN A 1 83 ? 1.552 -5.088 6.182 1.00 95.62 83 GLN A N 1
ATOM 679 C CA . GLN A 1 83 ? 1.367 -5.419 4.776 1.00 95.62 83 GLN A CA 1
ATOM 680 C C . GLN A 1 83 ? 1.593 -4.199 3.870 1.00 95.62 83 GLN A C 1
ATOM 682 O O . GLN A 1 83 ? 2.386 -4.283 2.936 1.00 95.62 83 GLN A O 1
ATOM 687 N N . LEU A 1 84 ? 1.038 -3.036 4.224 1.00 96.88 84 LEU A N 1
ATOM 688 C CA . LEU A 1 84 ? 1.271 -1.775 3.517 1.00 96.88 84 LEU A CA 1
ATOM 689 C C . LEU A 1 84 ? 2.770 -1.442 3.402 1.00 96.88 84 LEU A C 1
ATOM 691 O O . LEU A 1 84 ? 3.238 -1.055 2.331 1.00 96.88 84 LEU A O 1
ATOM 695 N N . ILE A 1 85 ? 3.540 -1.596 4.485 1.00 96.94 85 ILE A N 1
ATOM 696 C CA . ILE A 1 85 ? 4.996 -1.365 4.460 1.00 96.94 85 ILE A CA 1
ATOM 697 C C . ILE A 1 85 ? 5.676 -2.343 3.489 1.00 96.94 85 ILE A C 1
ATOM 699 O O . ILE A 1 85 ? 6.542 -1.943 2.706 1.00 96.94 85 ILE A O 1
ATOM 703 N N . SER A 1 86 ? 5.272 -3.614 3.512 1.00 97.50 86 SER A N 1
ATOM 704 C CA . SER A 1 86 ? 5.778 -4.641 2.596 1.00 97.50 86 SER A CA 1
ATOM 705 C C . SER A 1 86 ? 5.497 -4.297 1.129 1.00 97.50 86 SER A C 1
ATOM 707 O O . SER A 1 86 ? 6.397 -4.379 0.285 1.00 97.50 86 SER A O 1
ATOM 709 N N . ASP A 1 87 ? 4.289 -3.825 0.824 1.00 95.38 87 ASP A N 1
ATOM 710 C CA . ASP A 1 87 ? 3.896 -3.425 -0.527 1.00 95.38 87 ASP A CA 1
ATOM 711 C C . ASP A 1 87 ? 4.697 -2.211 -1.004 1.00 95.38 87 ASP A C 1
ATOM 713 O O . ASP A 1 87 ? 5.180 -2.187 -2.135 1.00 95.38 87 ASP A O 1
ATOM 717 N N . GLN A 1 88 ? 4.944 -1.226 -0.133 1.00 97.31 88 GLN A N 1
ATOM 718 C CA . GLN A 1 88 ? 5.799 -0.080 -0.462 1.00 97.31 88 GLN A CA 1
ATOM 719 C C . GLN A 1 88 ? 7.233 -0.497 -0.802 1.00 97.31 88 GLN A C 1
ATOM 721 O O . GLN A 1 88 ? 7.837 0.041 -1.735 1.00 97.31 88 GLN A O 1
ATOM 726 N N . VAL A 1 89 ? 7.801 -1.439 -0.045 1.00 97.12 89 VAL A N 1
ATOM 727 C CA . VAL A 1 89 ? 9.140 -1.976 -0.320 1.00 97.12 89 VAL A CA 1
ATOM 728 C C . VAL A 1 89 ? 9.143 -2.740 -1.642 1.00 97.12 89 VAL A C 1
ATOM 730 O O . VAL A 1 89 ? 10.050 -2.555 -2.456 1.00 97.12 89 VAL A O 1
ATOM 733 N N . SER A 1 90 ? 8.122 -3.558 -1.884 1.00 96.75 90 SER A N 1
ATOM 734 C CA . SER A 1 90 ? 7.979 -4.346 -3.111 1.00 96.75 90 SER A CA 1
ATOM 735 C C . SER A 1 90 ? 7.805 -3.457 -4.342 1.00 96.75 90 SER A C 1
ATOM 737 O O . SER A 1 90 ? 8.474 -3.678 -5.347 1.00 96.75 90 SER A O 1
ATOM 739 N N . LEU A 1 91 ? 7.027 -2.378 -4.237 1.00 96.44 91 LEU A N 1
ATOM 740 C CA . LEU A 1 91 ? 6.874 -1.370 -5.285 1.00 96.44 91 LEU A CA 1
ATOM 741 C C . LEU A 1 91 ? 8.199 -0.677 -5.630 1.00 96.44 91 LEU A C 1
ATOM 743 O O . LEU A 1 91 ? 8.485 -0.427 -6.801 1.00 96.44 91 LEU A O 1
ATOM 747 N N . ARG A 1 92 ? 9.032 -0.356 -4.630 1.00 96.75 92 ARG A N 1
ATOM 748 C CA . ARG A 1 92 ? 10.366 0.221 -4.883 1.00 96.75 92 ARG A CA 1
ATOM 749 C C . ARG A 1 92 ? 11.250 -0.758 -5.648 1.00 96.75 92 ARG A C 1
ATOM 751 O O . ARG A 1 92 ? 11.897 -0.357 -6.609 1.00 96.75 92 ARG A O 1
ATOM 758 N N . LYS A 1 93 ? 11.252 -2.031 -5.243 1.00 97.06 93 LYS A N 1
ATOM 759 C CA . LYS A 1 93 ? 12.011 -3.090 -5.924 1.00 97.06 93 LYS A CA 1
ATOM 760 C C . LYS A 1 93 ? 11.531 -3.292 -7.360 1.00 97.06 93 LYS A C 1
ATOM 762 O O . LYS A 1 93 ? 12.364 -3.332 -8.257 1.00 97.06 93 LYS A O 1
ATOM 767 N N . ALA A 1 94 ? 10.216 -3.352 -7.572 1.00 94.69 94 ALA A N 1
ATOM 768 C CA . ALA A 1 94 ? 9.623 -3.474 -8.899 1.00 94.69 94 ALA A CA 1
ATOM 769 C C . ALA A 1 94 ? 10.053 -2.311 -9.798 1.00 94.69 94 ALA A C 1
ATOM 771 O O . ALA A 1 94 ? 10.596 -2.551 -10.863 1.00 94.69 94 ALA A O 1
ATOM 772 N N . ASN A 1 95 ? 9.956 -1.068 -9.317 1.00 93.81 95 ASN A N 1
ATOM 773 C CA . ASN A 1 95 ? 10.381 0.108 -10.079 1.00 93.81 95 ASN A CA 1
ATOM 774 C C . ASN A 1 95 ? 11.860 0.106 -10.474 1.00 93.81 95 ASN A C 1
ATOM 776 O O . ASN A 1 95 ? 12.207 0.602 -11.543 1.00 93.81 95 ASN A O 1
ATOM 780 N N . VAL A 1 96 ? 12.744 -0.392 -9.608 1.00 94.25 96 VAL A N 1
ATOM 781 C CA . VAL A 1 96 ? 14.165 -0.534 -9.950 1.00 94.25 96 VAL A CA 1
ATOM 782 C C . VAL A 1 96 ? 14.341 -1.591 -11.039 1.00 94.25 96 VAL A C 1
ATOM 784 O O . VAL A 1 96 ? 15.041 -1.326 -12.012 1.00 94.25 96 VAL A O 1
ATOM 787 N N . ALA A 1 97 ? 13.676 -2.742 -10.907 1.00 92.50 97 ALA A N 1
ATOM 788 C CA . ALA A 1 97 ? 13.751 -3.821 -11.887 1.00 92.50 97 ALA A CA 1
ATOM 789 C C . ALA A 1 97 ? 13.245 -3.382 -13.273 1.00 92.50 97 ALA A C 1
ATOM 791 O O . ALA A 1 97 ? 13.963 -3.548 -14.252 1.00 92.50 97 ALA A O 1
ATOM 792 N N . SER A 1 98 ? 12.079 -2.734 -13.362 1.00 92.12 98 SER A N 1
ATOM 793 C CA . SER A 1 98 ? 11.525 -2.274 -14.646 1.00 92.12 98 SER A CA 1
ATOM 794 C C . SER A 1 98 ? 12.442 -1.273 -15.332 1.00 92.12 98 SER A C 1
ATOM 796 O O . SER A 1 98 ? 12.667 -1.363 -16.530 1.00 92.12 98 SER A O 1
ATOM 798 N N . LYS A 1 99 ? 13.011 -0.323 -14.577 1.00 89.38 99 LYS A N 1
ATOM 799 C CA . LYS A 1 99 ? 13.957 0.656 -15.131 1.00 89.38 99 LYS A CA 1
ATOM 800 C C . LYS A 1 99 ? 15.191 -0.023 -15.719 1.00 89.38 99 LYS A C 1
ATOM 802 O O . LYS A 1 99 ? 15.594 0.323 -16.819 1.00 89.38 99 LYS A O 1
ATOM 807 N N . GLN A 1 100 ? 15.741 -1.018 -15.023 1.00 88.38 100 GLN A N 1
ATOM 808 C CA . GLN A 1 100 ? 16.860 -1.804 -15.545 1.00 88.38 100 GLN A CA 1
ATOM 809 C C . GLN A 1 100 ? 16.483 -2.538 -16.836 1.00 88.38 100 GLN A C 1
ATOM 811 O O . GLN A 1 100 ? 17.267 -2.535 -17.779 1.00 88.38 100 GLN A O 1
ATOM 816 N N . THR A 1 101 ? 15.292 -3.135 -16.900 1.00 87.94 101 THR A N 1
ATOM 817 C CA . THR A 1 101 ? 14.805 -3.813 -18.109 1.00 87.94 101 THR A CA 1
ATOM 818 C C . THR A 1 101 ? 14.642 -2.843 -19.277 1.00 87.94 101 THR A C 1
ATOM 820 O O . THR A 1 101 ? 15.132 -3.129 -20.365 1.00 87.94 101 THR A O 1
ATOM 823 N N . LEU A 1 102 ? 14.031 -1.675 -19.057 1.00 87.56 102 LEU A N 1
ATOM 824 C CA . LEU A 1 102 ? 13.857 -0.660 -20.102 1.00 87.56 102 LEU A CA 1
ATOM 825 C C . LEU A 1 102 ? 15.199 -0.151 -20.637 1.00 87.56 102 LEU A C 1
ATOM 827 O O . LEU A 1 102 ? 15.380 -0.098 -21.850 1.00 87.56 102 LEU A O 1
ATOM 831 N N . ASP A 1 103 ? 16.160 0.130 -19.754 1.00 85.38 103 ASP A N 1
ATOM 832 C CA . ASP A 1 103 ? 17.504 0.563 -20.153 1.00 85.38 103 ASP A CA 1
ATOM 833 C C . ASP A 1 103 ? 18.228 -0.515 -20.988 1.00 85.38 103 ASP A C 1
ATOM 835 O O . ASP A 1 103 ? 19.018 -0.206 -21.883 1.00 85.38 103 ASP A O 1
ATOM 839 N N . LEU A 1 104 ? 17.992 -1.800 -20.693 1.00 84.25 104 LEU A N 1
ATOM 840 C CA . LEU A 1 104 ? 18.557 -2.916 -21.455 1.00 84.25 104 LEU A CA 1
ATOM 841 C C . LEU A 1 104 ? 17.902 -3.058 -22.831 1.00 84.25 104 LEU A C 1
ATOM 843 O O . LEU A 1 104 ? 1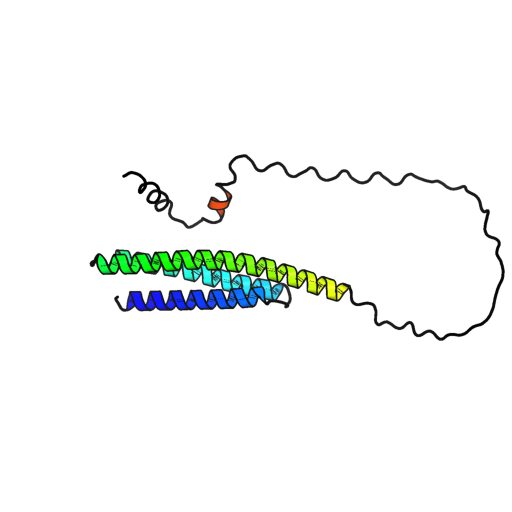8.626 -3.246 -23.808 1.00 84.25 104 LEU A O 1
ATOM 847 N N . VAL A 1 105 ? 16.574 -2.954 -22.914 1.00 80.69 105 VAL A N 1
ATOM 848 C CA . VAL A 1 105 ? 15.834 -2.999 -24.184 1.00 80.69 105 VAL A CA 1
ATOM 849 C C . VAL A 1 105 ? 16.252 -1.833 -25.080 1.00 80.69 105 VAL A C 1
ATOM 851 O O . VAL A 1 105 ? 16.628 -2.062 -26.226 1.00 80.69 105 VAL A O 1
ATOM 854 N N . GLU A 1 106 ? 16.325 -0.611 -24.544 1.00 78.25 106 GLU A N 1
ATOM 855 C CA . GLU A 1 106 ? 16.770 0.575 -25.291 1.00 78.25 106 GLU A CA 1
ATOM 856 C C . GLU A 1 106 ? 18.195 0.391 -25.839 1.00 78.25 106 GLU A C 1
ATOM 858 O O . GLU A 1 106 ? 18.474 0.661 -27.007 1.00 78.25 106 GLU A O 1
ATOM 863 N N . ARG A 1 107 ? 19.116 -0.159 -25.037 1.00 76.06 107 ARG A N 1
ATOM 864 C CA . ARG A 1 107 ? 20.473 -0.480 -25.511 1.00 76.06 107 ARG A CA 1
ATOM 865 C C . ARG A 1 107 ? 20.488 -1.573 -26.578 1.00 76.06 107 ARG A C 1
ATOM 867 O O . ARG A 1 107 ? 21.295 -1.483 -27.498 1.00 76.06 107 ARG A O 1
ATOM 874 N N . GLN A 1 108 ? 19.651 -2.602 -26.466 1.00 74.38 108 GLN A N 1
ATOM 875 C CA . GLN A 1 108 ? 19.568 -3.668 -27.471 1.00 74.38 108 GLN A CA 1
ATOM 876 C C . GLN A 1 108 ? 19.016 -3.152 -28.804 1.00 74.38 108 GLN A C 1
AT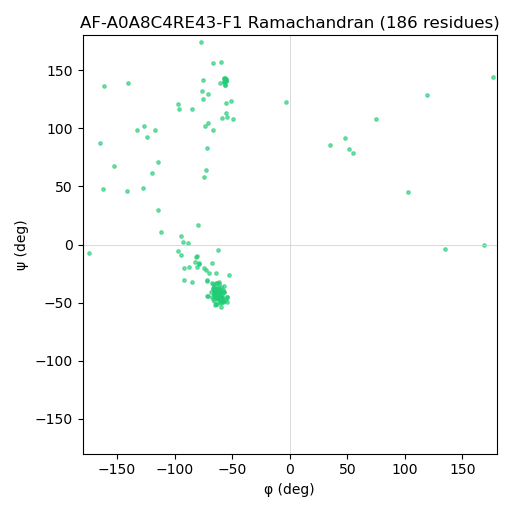OM 878 O O . GLN A 1 108 ? 19.543 -3.519 -29.855 1.00 74.38 108 GLN A O 1
ATOM 883 N N . GLU A 1 109 ? 18.030 -2.253 -28.776 1.00 70.62 109 GLU A N 1
ATOM 884 C CA . GLU A 1 109 ? 17.514 -1.583 -29.974 1.00 70.62 109 GLU A CA 1
ATOM 885 C C . GLU A 1 109 ? 18.593 -0.737 -30.666 1.00 70.62 109 GLU A C 1
ATOM 887 O O . GLU A 1 109 ? 18.721 -0.779 -31.892 1.00 70.62 109 GLU A O 1
ATOM 892 N N . LEU A 1 110 ? 19.428 -0.034 -29.891 1.00 64.38 110 LEU A N 1
ATOM 893 C CA . LEU A 1 110 ? 20.550 0.761 -30.408 1.00 64.38 110 LEU A CA 1
ATOM 894 C C . LEU A 1 110 ? 21.708 -0.091 -30.965 1.00 64.38 110 LEU A C 1
ATOM 896 O O . LEU A 1 110 ? 22.474 0.391 -31.799 1.00 64.38 110 LEU A O 1
ATOM 900 N N . VAL A 1 111 ? 21.857 -1.339 -30.508 1.00 61.78 111 VAL A N 1
ATOM 901 C CA . VAL A 1 111 ? 22.958 -2.251 -30.880 1.00 61.78 111 VAL A CA 1
ATOM 902 C C . VAL A 1 111 ? 22.606 -3.147 -32.075 1.00 61.78 111 VAL A C 1
ATOM 904 O O . VAL A 1 111 ? 23.454 -3.930 -32.501 1.00 61.78 111 VAL A O 1
ATOM 907 N N . GLN A 1 112 ? 21.422 -3.021 -32.692 1.00 49.84 112 GLN A N 1
ATOM 908 C CA . GLN A 1 112 ? 21.134 -3.745 -33.936 1.00 49.84 112 GLN A CA 1
ATOM 909 C C . GLN A 1 112 ? 22.202 -3.439 -35.010 1.00 49.84 112 GLN A C 1
ATOM 911 O O . GLN A 1 112 ? 22.289 -2.305 -35.493 1.00 49.84 112 GLN A O 1
ATOM 916 N N . PRO A 1 113 ? 23.028 -4.426 -35.416 1.00 49.81 113 PRO A N 1
ATOM 917 C CA . PRO A 1 113 ? 24.018 -4.217 -36.454 1.00 49.81 113 PRO A CA 1
ATOM 918 C C . PRO A 1 113 ? 23.287 -4.071 -37.787 1.00 49.81 113 PRO A C 1
ATOM 920 O O . PRO A 1 113 ? 22.424 -4.876 -38.135 1.00 49.81 113 PRO A O 1
ATOM 923 N N . GLY A 1 114 ? 23.623 -3.013 -38.522 1.00 51.50 114 GLY A N 1
ATOM 924 C CA . GLY A 1 114 ? 22.966 -2.638 -39.766 1.00 51.50 114 GLY A CA 1
ATOM 925 C C . GLY A 1 114 ? 22.811 -3.791 -40.758 1.00 51.50 114 GLY A C 1
ATOM 926 O O . GLY A 1 114 ? 23.753 -4.159 -41.458 1.00 51.50 114 GLY A O 1
ATOM 927 N N . ASN A 1 115 ? 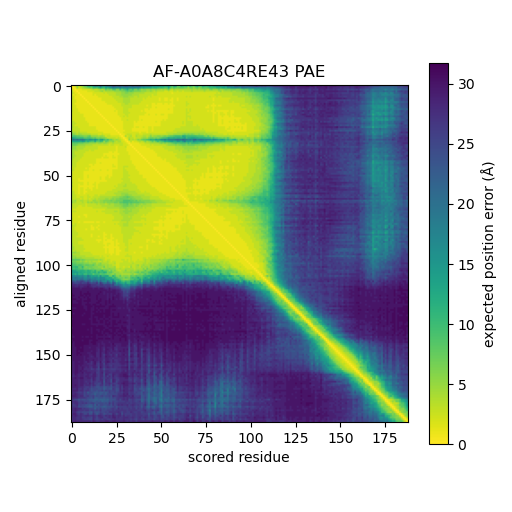21.572 -4.253 -40.924 1.00 49.28 115 ASN A N 1
ATOM 928 C CA . ASN A 1 115 ? 21.100 -4.934 -42.127 1.00 49.28 115 ASN A CA 1
ATOM 929 C C . ASN A 1 115 ? 20.897 -3.915 -43.263 1.00 49.28 115 ASN A C 1
ATOM 931 O O . ASN A 1 115 ? 19.811 -3.768 -43.817 1.00 49.28 115 ASN A O 1
ATOM 935 N N . VAL A 1 116 ? 21.962 -3.198 -43.627 1.00 49.41 116 VAL A N 1
ATOM 936 C CA . VAL A 1 116 ? 21.978 -2.350 -44.822 1.00 49.41 116 VAL A CA 1
ATOM 937 C C . VAL A 1 116 ? 23.142 -2.785 -45.700 1.00 49.41 116 VAL A C 1
ATOM 939 O O . VAL A 1 116 ? 24.279 -2.357 -45.536 1.00 49.41 116 VAL A O 1
ATOM 942 N N . LEU A 1 117 ? 22.828 -3.696 -46.623 1.00 48.44 117 LEU A N 1
ATOM 943 C CA . LEU A 1 117 ? 23.359 -3.724 -47.986 1.00 48.44 117 LEU A CA 1
ATOM 944 C C . LEU A 1 117 ? 24.819 -3.264 -48.145 1.00 48.44 117 LEU A C 1
ATOM 946 O O . LEU A 1 117 ? 25.103 -2.148 -48.580 1.00 48.44 117 LEU A O 1
ATOM 950 N N . ARG A 1 118 ? 25.765 -4.185 -47.956 1.00 46.91 118 ARG A N 1
ATOM 951 C CA . ARG A 1 118 ? 27.030 -4.128 -48.703 1.00 46.91 118 ARG A CA 1
ATOM 952 C C . ARG A 1 118 ? 27.325 -5.450 -49.395 1.00 46.91 118 ARG A C 1
ATOM 954 O O . ARG A 1 118 ? 28.437 -5.960 -49.376 1.00 46.91 118 ARG A O 1
ATOM 961 N N . GLN A 1 119 ? 26.314 -5.955 -50.098 1.00 46.19 119 GLN A N 1
ATOM 962 C CA . GLN A 1 119 ? 26.526 -6.769 -51.288 1.00 46.19 119 GLN A CA 1
ATOM 963 C C . GLN A 1 119 ? 27.011 -5.829 -52.402 1.00 46.19 119 GLN A C 1
ATOM 965 O O . GLN A 1 119 ? 26.236 -5.314 -53.200 1.00 46.19 119 GLN A O 1
ATOM 970 N N . ARG A 1 120 ? 28.313 -5.541 -52.423 1.00 41.81 120 ARG A N 1
ATOM 971 C CA . ARG A 1 120 ? 28.983 -5.034 -53.623 1.00 41.81 120 ARG A CA 1
ATOM 972 C C . ARG A 1 120 ? 30.018 -6.068 -54.029 1.00 41.81 120 ARG A C 1
ATOM 974 O O . ARG A 1 120 ? 31.080 -6.178 -53.433 1.00 41.81 120 ARG A O 1
ATOM 981 N N . SER A 1 121 ? 29.577 -6.859 -54.996 1.00 35.97 121 SER A N 1
ATOM 982 C CA . SER A 1 121 ? 30.290 -7.707 -55.939 1.00 35.97 121 SER A CA 1
ATOM 983 C C . SER A 1 121 ? 31.812 -7.636 -55.866 1.00 35.97 121 SER A C 1
ATOM 985 O O . SER A 1 121 ? 32.416 -6.594 -56.117 1.00 35.97 121 SER A O 1
ATOM 987 N N . ALA A 1 122 ? 32.419 -8.797 -55.646 1.00 38.25 122 ALA A N 1
ATOM 988 C CA . ALA A 1 122 ? 33.779 -9.061 -56.069 1.00 38.25 122 ALA A CA 1
ATOM 989 C C . ALA A 1 122 ? 33.903 -8.778 -57.577 1.00 38.25 122 ALA A C 1
ATOM 991 O O . ALA A 1 122 ? 33.363 -9.504 -58.409 1.00 38.25 122 ALA A O 1
ATOM 992 N N . LYS A 1 123 ? 34.611 -7.706 -57.923 1.00 38.16 123 LYS A N 1
ATOM 993 C CA . LYS A 1 123 ? 35.335 -7.590 -59.186 1.00 38.16 123 LYS A CA 1
ATOM 994 C C . LYS A 1 123 ? 36.766 -7.217 -58.831 1.00 38.16 123 LYS A C 1
ATOM 996 O O . LYS A 1 123 ? 37.050 -6.081 -58.464 1.00 38.16 123 LYS A O 1
ATOM 1001 N N . GLN A 1 124 ? 37.632 -8.227 -58.879 1.00 41.44 124 GLN A N 1
ATOM 1002 C CA . GLN A 1 124 ? 39.037 -8.033 -59.207 1.00 41.44 124 GLN A CA 1
ATOM 1003 C C . GLN A 1 124 ? 39.090 -7.220 -60.502 1.00 41.44 124 GLN A C 1
ATOM 1005 O O . GLN A 1 124 ? 38.439 -7.615 -61.464 1.00 41.44 124 GLN A O 1
ATOM 1010 N N . ASP A 1 125 ? 39.766 -6.073 -60.496 1.00 37.44 125 ASP A N 1
ATOM 1011 C CA . ASP A 1 125 ? 40.939 -5.831 -61.343 1.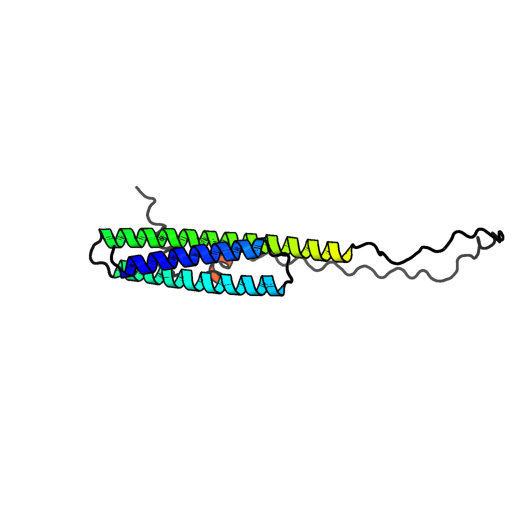00 37.44 125 ASP A CA 1
ATOM 1012 C C . ASP A 1 125 ? 41.457 -4.388 -61.192 1.00 37.44 125 ASP A C 1
ATOM 1014 O O . ASP A 1 125 ? 40.659 -3.458 -61.106 1.00 37.44 125 ASP A O 1
ATOM 1018 N N . VAL A 1 126 ? 42.794 -4.242 -61.261 1.00 43.62 126 VAL A N 1
ATOM 1019 C CA . VAL A 1 126 ? 43.518 -3.072 -61.828 1.00 43.62 126 VAL A CA 1
ATOM 1020 C C . VAL A 1 126 ? 43.504 -1.813 -60.914 1.0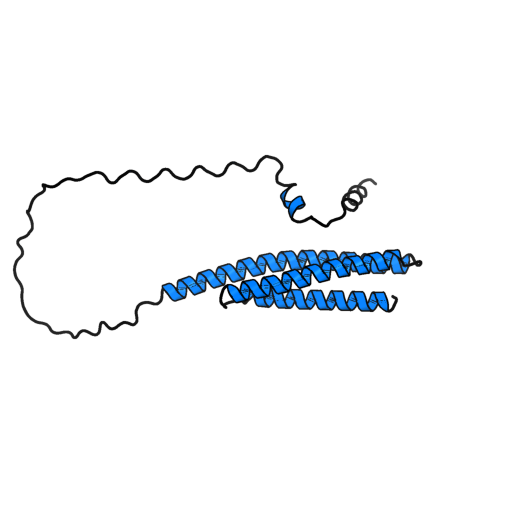0 43.62 126 VAL A C 1
ATOM 1022 O O . VAL A 1 126 ? 42.481 -1.177 -60.731 1.00 43.62 126 VAL A O 1
ATOM 1025 N N . VAL A 1 127 ? 44.572 -1.355 -60.234 1.00 44.00 127 VAL A N 1
ATOM 1026 C CA . VAL A 1 127 ? 45.990 -1.159 -60.608 1.00 44.00 127 VAL A CA 1
ATOM 1027 C C . VAL A 1 127 ? 46.866 -1.062 -59.347 1.00 44.00 127 VAL A C 1
ATOM 1029 O O . VAL A 1 127 ? 46.553 -0.338 -58.404 1.00 44.00 127 VAL A O 1
ATOM 1032 N N . ARG A 1 128 ? 48.011 -1.752 -59.379 1.00 38.88 128 ARG A N 1
ATOM 1033 C CA . ARG A 1 128 ? 49.208 -1.514 -58.555 1.00 38.88 128 ARG A CA 1
ATOM 1034 C C . ARG A 1 128 ? 49.968 -0.279 -59.056 1.00 38.88 128 ARG A C 1
ATOM 1036 O O . ARG A 1 128 ? 50.192 -0.186 -60.259 1.00 38.88 128 ARG A O 1
ATOM 1043 N N . SER A 1 129 ? 50.496 0.507 -58.114 1.00 36.88 129 SER A N 1
ATOM 1044 C CA . SER A 1 129 ? 51.487 1.611 -58.207 1.00 36.88 129 SER A CA 1
ATOM 1045 C C . SER A 1 129 ? 50.865 2.918 -57.703 1.00 36.88 129 SER A C 1
ATOM 1047 O O . SER A 1 129 ? 49.769 3.261 -58.113 1.00 36.88 129 SER A O 1
ATOM 1049 N N . ALA A 1 130 ? 51.454 3.683 -56.790 1.00 36.62 130 ALA A N 1
ATOM 1050 C CA . ALA A 1 130 ? 52.855 3.809 -56.426 1.00 36.62 130 ALA A CA 1
ATOM 1051 C C . ALA A 1 130 ? 53.005 3.953 -54.902 1.00 36.62 130 ALA A C 1
ATOM 1053 O O . ALA A 1 130 ? 52.239 4.665 -54.252 1.00 36.62 130 ALA A O 1
ATOM 1054 N N . GLY A 1 131 ? 54.005 3.277 -54.338 1.00 46.78 131 GLY A N 1
ATOM 1055 C CA . GLY A 1 131 ? 54.557 3.675 -53.053 1.00 46.78 131 GLY A CA 1
ATOM 1056 C C . GLY A 1 131 ? 55.390 4.924 -53.284 1.00 46.78 131 GLY A C 1
ATOM 1057 O O . GLY A 1 131 ? 56.476 4.797 -53.830 1.00 46.78 131 GLY A O 1
ATOM 1058 N N . ASP A 1 132 ? 54.859 6.098 -52.937 1.00 45.62 132 ASP A N 1
ATOM 1059 C CA . ASP A 1 132 ? 55.657 7.331 -52.900 1.00 45.62 132 ASP A CA 1
ATOM 1060 C C . ASP A 1 132 ? 55.019 8.476 -52.085 1.00 45.62 132 ASP A C 1
ATOM 1062 O O . ASP A 1 132 ? 54.922 9.609 -52.541 1.00 45.62 132 ASP A O 1
ATOM 1066 N N . VAL A 1 133 ? 54.540 8.201 -50.862 1.00 43.59 133 VAL A N 1
ATOM 1067 C CA . VAL A 1 133 ? 54.284 9.273 -49.868 1.00 43.59 133 VAL A CA 1
ATOM 1068 C C . VAL A 1 133 ? 54.670 8.813 -48.455 1.00 43.59 133 VAL A C 1
ATOM 1070 O O . VAL A 1 133 ? 53.948 8.978 -47.476 1.00 43.59 133 VAL A O 1
ATOM 1073 N N . THR A 1 134 ? 55.846 8.207 -48.330 1.00 44.81 134 THR A N 1
ATOM 1074 C CA . THR A 1 134 ? 56.642 8.291 -47.099 1.00 44.81 134 THR A CA 1
ATOM 1075 C C . THR A 1 134 ? 57.658 9.402 -47.326 1.00 44.81 134 THR A C 1
ATOM 1077 O O . THR A 1 134 ? 58.450 9.278 -48.249 1.00 44.81 134 THR A O 1
ATOM 1080 N N . ALA A 1 135 ? 57.640 10.442 -46.482 1.00 45.09 135 ALA A N 1
ATOM 1081 C CA . ALA A 1 135 ? 58.551 11.607 -46.463 1.00 45.09 135 ALA A CA 1
ATOM 1082 C C . ALA A 1 135 ? 58.039 12.950 -47.039 1.00 45.09 135 ALA A C 1
ATOM 1084 O O . ALA A 1 135 ? 58.777 13.692 -47.674 1.00 45.09 135 ALA A O 1
ATOM 1085 N N . SER A 1 136 ? 56.812 13.350 -46.700 1.00 42.16 136 SER A N 1
ATOM 1086 C CA . SER A 1 136 ? 56.514 14.774 -46.437 1.00 42.16 136 SER A CA 1
ATOM 1087 C C . SER A 1 136 ? 56.146 14.903 -44.955 1.00 42.16 136 SER A C 1
ATOM 1089 O O . SER A 1 136 ? 54.986 14.821 -44.571 1.00 42.16 136 SER A O 1
ATOM 1091 N N . LEU A 1 137 ? 57.122 14.748 -44.054 1.00 43.59 137 LEU A N 1
ATOM 1092 C CA . LEU A 1 137 ? 57.928 15.861 -43.531 1.00 43.59 137 LEU A CA 1
ATOM 1093 C C . LEU A 1 137 ? 56.995 16.936 -42.942 1.00 43.59 137 LEU A C 1
ATOM 1095 O O . LEU A 1 137 ? 56.527 17.837 -43.623 1.00 43.59 137 LEU A O 1
ATOM 1099 N N . MET A 1 138 ? 56.497 16.686 -41.729 1.00 49.16 138 MET A N 1
ATOM 1100 C CA . MET A 1 138 ? 56.963 17.406 -40.535 1.00 49.16 138 MET A CA 1
ATOM 1101 C C . MET A 1 138 ? 57.003 18.924 -40.755 1.00 49.16 138 MET A C 1
ATOM 1103 O O . MET A 1 138 ? 58.022 19.450 -41.190 1.00 49.16 138 MET A O 1
ATOM 1107 N N . GLY A 1 139 ? 55.916 19.639 -40.439 1.00 48.94 139 GLY A N 1
ATOM 1108 C CA . GLY A 1 139 ? 55.973 21.094 -40.593 1.00 48.94 139 GLY A CA 1
ATOM 1109 C C . GLY A 1 139 ? 54.821 21.974 -40.124 1.00 48.94 139 GLY A C 1
ATOM 1110 O O . GLY A 1 139 ? 55.024 23.179 -40.149 1.00 48.94 139 GLY A O 1
ATOM 1111 N N . LEU A 1 140 ? 53.654 21.482 -39.682 1.00 40.66 140 LEU A N 1
ATOM 1112 C CA . LEU A 1 140 ? 52.570 22.386 -39.255 1.00 40.66 140 LEU A CA 1
ATOM 1113 C C . LEU A 1 140 ? 51.948 21.973 -37.910 1.00 40.66 140 LEU A C 1
ATOM 1115 O O . LEU A 1 140 ? 51.116 21.078 -37.817 1.00 40.66 140 LEU A O 1
ATOM 1119 N N . SER A 1 141 ? 52.422 22.667 -36.873 1.00 41.75 141 SER A N 1
ATOM 1120 C CA . SER A 1 141 ? 51.703 23.105 -35.670 1.00 41.75 141 SER A CA 1
ATOM 1121 C C . SER A 1 141 ? 50.900 22.065 -34.884 1.00 41.75 141 SER A C 1
ATOM 1123 O O . SER A 1 141 ? 49.673 22.017 -34.923 1.00 41.75 141 SER A O 1
ATOM 1125 N N . ARG A 1 142 ? 51.609 21.317 -34.032 1.00 44.34 142 ARG A N 1
ATOM 1126 C CA . ARG A 1 142 ? 51.031 20.720 -32.822 1.00 44.34 142 ARG A CA 1
ATOM 1127 C C . ARG A 1 142 ? 50.648 21.841 -31.848 1.00 44.34 142 ARG A C 1
ATOM 1129 O O . ARG A 1 142 ? 51.505 22.331 -31.120 1.00 44.34 142 ARG A O 1
ATOM 1136 N N . LEU A 1 143 ? 49.377 22.233 -31.814 1.00 56.59 143 LEU A N 1
ATOM 1137 C CA . LEU A 1 143 ? 48.811 22.847 -30.612 1.00 56.59 143 LEU A CA 1
ATOM 1138 C C . LEU A 1 143 ? 48.554 21.724 -29.594 1.00 56.59 143 LEU A C 1
ATOM 1140 O O . LEU A 1 143 ? 48.013 20.683 -29.982 1.00 56.59 143 LEU A O 1
ATOM 1144 N N . PRO A 1 144 ? 48.962 21.871 -28.321 1.00 64.12 144 PRO A N 1
ATOM 1145 C CA . PRO A 1 144 ? 48.586 20.907 -27.298 1.00 64.12 144 PRO A CA 1
ATOM 1146 C C . PRO A 1 144 ? 47.052 20.871 -27.184 1.00 64.12 144 PRO A C 1
ATOM 1148 O O . PRO A 1 144 ? 46.419 21.930 -27.245 1.00 64.12 144 PRO A O 1
ATOM 1151 N N . PRO A 1 145 ? 46.431 19.685 -27.039 1.00 61.28 145 PRO A N 1
ATOM 1152 C CA . PRO A 1 145 ? 45.010 19.613 -26.732 1.00 61.28 145 PRO A CA 1
ATOM 1153 C C . PRO A 1 145 ? 44.741 20.382 -25.427 1.00 61.28 145 PRO A C 1
ATOM 1155 O O . PRO A 1 145 ? 45.562 20.304 -24.505 1.00 61.28 145 PRO A O 1
ATOM 1158 N N . PRO A 1 146 ? 43.635 21.142 -25.333 1.00 64.81 146 PRO A N 1
ATOM 1159 C CA . PRO A 1 146 ? 43.284 21.833 -24.101 1.00 64.81 146 PRO A CA 1
ATOM 1160 C C . PRO A 1 146 ? 43.177 20.817 -22.952 1.00 64.81 146 PRO A C 1
ATOM 1162 O O . PRO A 1 146 ? 42.727 19.687 -23.179 1.00 64.81 146 PRO A O 1
ATOM 1165 N N . PRO A 1 147 ? 43.605 21.182 -21.730 1.00 67.62 147 PRO A N 1
ATOM 1166 C CA . PRO A 1 147 ? 43.505 20.290 -20.585 1.00 67.62 147 PRO A CA 1
ATOM 1167 C C . PRO A 1 147 ? 42.041 19.872 -20.374 1.00 67.62 147 PRO A C 1
ATOM 1169 O O . PRO A 1 147 ? 41.139 20.691 -20.584 1.00 67.62 147 PRO A O 1
ATOM 1172 N N . PRO A 1 148 ? 41.781 18.615 -19.970 1.00 69.19 148 PRO A N 1
ATOM 1173 C CA . PRO A 1 148 ? 40.432 18.186 -19.631 1.00 69.19 148 PRO A CA 1
ATOM 1174 C C . PRO A 1 148 ? 39.867 19.096 -18.528 1.00 69.19 148 PRO A C 1
ATOM 1176 O O . PRO A 1 148 ? 40.620 19.501 -17.634 1.00 69.19 148 PRO A O 1
ATOM 1179 N N . PRO A 1 149 ? 38.567 19.442 -18.573 1.00 70.75 149 PRO A N 1
ATOM 1180 C CA . PRO A 1 149 ? 37.949 20.228 -17.515 1.00 70.75 149 PRO A CA 1
ATOM 1181 C C . PRO A 1 149 ? 38.140 19.513 -16.168 1.00 70.75 149 PRO A C 1
ATOM 1183 O O . PRO A 1 149 ? 38.090 18.278 -16.123 1.00 70.75 149 PRO A O 1
ATOM 1186 N N . PRO A 1 150 ? 38.379 20.256 -15.073 1.00 73.38 150 PRO A N 1
ATOM 1187 C CA . PRO A 1 150 ? 38.534 19.654 -13.759 1.00 73.38 150 PRO A CA 1
ATOM 1188 C C . PRO A 1 150 ? 37.285 18.828 -13.415 1.00 73.38 150 PRO A C 1
ATOM 1190 O O . PRO A 1 150 ? 36.171 19.235 -13.767 1.00 73.38 150 PRO A O 1
ATOM 1193 N N . PRO A 1 151 ? 37.443 17.673 -12.742 1.00 72.44 151 PRO A N 1
ATOM 1194 C CA . PRO A 1 151 ? 36.301 16.897 -12.286 1.00 72.44 151 PRO A CA 1
ATOM 1195 C C . PRO A 1 151 ? 35.406 17.782 -11.405 1.00 72.44 151 PRO A C 1
ATOM 1197 O O . PRO A 1 151 ? 35.928 18.602 -10.641 1.00 72.44 151 PRO A O 1
ATOM 1200 N N . PRO A 1 152 ? 34.071 17.647 -11.503 1.00 73.62 152 PRO A N 1
ATOM 1201 C CA . PRO A 1 152 ? 33.171 18.377 -10.625 1.00 73.62 152 PRO A CA 1
ATOM 1202 C C . PRO A 1 152 ? 33.542 18.083 -9.164 1.00 73.62 152 PRO A C 1
ATOM 1204 O O . PRO A 1 152 ? 33.923 16.948 -8.850 1.00 73.62 152 PRO A O 1
ATOM 1207 N N . PRO A 1 153 ? 33.464 19.084 -8.268 1.00 76.62 153 PRO A N 1
ATOM 1208 C CA . PRO A 1 153 ? 33.764 18.870 -6.863 1.00 76.62 153 PRO A CA 1
ATOM 1209 C C . PRO A 1 153 ? 32.880 17.740 -6.316 1.00 76.62 153 PRO A C 1
ATOM 1211 O O . PRO A 1 153 ? 31.708 17.642 -6.701 1.00 76.62 153 PRO A O 1
ATOM 1214 N N . PRO A 1 154 ? 33.417 16.877 -5.434 1.00 74.44 154 PRO A N 1
ATOM 1215 C CA . PRO A 1 154 ? 32.612 15.854 -4.790 1.00 74.44 154 PRO A CA 1
ATOM 1216 C C . PRO A 1 154 ? 31.428 16.523 -4.078 1.00 74.44 154 PRO A C 1
ATOM 1218 O O . PRO A 1 154 ? 31.596 17.604 -3.501 1.00 74.44 154 PRO A O 1
ATOM 1221 N N . PRO A 1 155 ? 30.228 15.916 -4.119 1.00 72.75 155 PRO A N 1
ATOM 1222 C CA . PRO A 1 155 ? 29.087 16.447 -3.393 1.00 72.75 155 PRO A CA 1
ATOM 1223 C C . PRO A 1 155 ? 29.455 16.595 -1.909 1.00 72.75 155 PRO A C 1
ATOM 1225 O O . PRO A 1 155 ? 30.173 15.742 -1.373 1.00 72.75 155 PRO A O 1
ATOM 1228 N N . PRO A 1 156 ? 28.997 17.667 -1.237 1.00 78.19 156 PRO A N 1
ATOM 1229 C CA . PRO A 1 156 ? 29.279 17.858 0.176 1.00 78.19 156 PRO A CA 1
ATOM 1230 C C . PRO A 1 156 ? 28.805 16.630 0.967 1.00 78.19 156 PRO A C 1
ATOM 1232 O O . PRO A 1 156 ? 27.740 16.081 0.655 1.00 78.19 156 PRO A O 1
ATOM 1235 N N . PRO A 1 157 ? 29.570 16.182 1.979 1.00 70.31 157 PRO A N 1
ATOM 1236 C CA . PRO A 1 157 ? 29.124 15.104 2.845 1.00 70.31 157 PRO A CA 1
ATOM 1237 C C . PRO A 1 157 ? 27.775 15.492 3.468 1.00 70.31 157 PRO A C 1
ATOM 1239 O O . PRO A 1 157 ? 27.599 16.648 3.871 1.00 70.31 157 PRO A O 1
ATOM 1242 N N . PRO A 1 158 ? 26.807 14.561 3.536 1.00 64.19 158 PRO A N 1
ATOM 1243 C CA . PRO A 1 158 ? 25.533 14.833 4.180 1.00 64.19 158 PRO A CA 1
ATOM 1244 C C . PRO A 1 158 ? 25.789 15.280 5.627 1.00 64.19 158 PRO A C 1
ATOM 1246 O O . PRO A 1 158 ? 26.645 14.693 6.298 1.00 64.19 158 PRO A O 1
ATOM 1249 N N . PRO A 1 159 ? 25.087 16.315 6.123 1.00 70.62 159 PRO A N 1
ATOM 1250 C CA . PRO A 1 159 ? 25.297 16.799 7.475 1.00 70.62 159 PRO A CA 1
ATOM 1251 C C . PRO A 1 159 ? 25.076 15.661 8.486 1.00 70.62 159 PRO A C 1
ATOM 1253 O O . PRO A 1 159 ? 24.144 14.860 8.310 1.00 70.62 159 PRO A O 1
ATOM 1256 N N . PRO A 1 160 ? 25.907 15.570 9.543 1.00 59.44 160 PRO A N 1
ATOM 1257 C CA . PRO A 1 160 ? 25.718 14.589 10.603 1.00 59.44 160 PRO A CA 1
ATOM 1258 C C . PRO A 1 160 ? 24.336 14.803 11.231 1.00 59.44 160 PRO A C 1
ATOM 1260 O O . PRO A 1 160 ? 24.094 15.823 11.871 1.00 59.44 160 PRO A O 1
ATOM 1263 N N . GLY A 1 161 ? 23.411 13.873 10.980 1.00 57.97 161 GLY A N 1
ATOM 1264 C CA . GLY A 1 161 ? 22.020 13.958 11.447 1.00 57.97 161 GLY A CA 1
ATOM 1265 C C . GLY A 1 161 ? 20.939 13.619 10.412 1.00 57.97 161 GLY A C 1
ATOM 1266 O O . GLY A 1 161 ? 19.767 13.528 10.763 1.00 57.97 161 GLY A O 1
ATOM 1267 N N . MET A 1 162 ? 21.276 13.353 9.145 1.00 44.97 162 MET A N 1
ATOM 1268 C CA . MET A 1 162 ? 20.268 13.010 8.119 1.00 44.97 162 MET A CA 1
ATOM 1269 C C . MET A 1 162 ? 19.760 11.554 8.125 1.00 44.97 162 MET A C 1
ATOM 1271 O O . MET A 1 162 ? 19.127 11.128 7.162 1.00 44.97 162 MET A O 1
ATOM 1275 N N . HIS A 1 163 ? 19.958 10.788 9.200 1.00 43.03 163 HIS A N 1
ATOM 1276 C CA . HIS A 1 163 ? 19.180 9.554 9.389 1.00 43.03 163 HIS A CA 1
ATOM 1277 C C . HIS A 1 163 ? 17.766 9.834 9.924 1.00 43.03 163 HIS A C 1
ATOM 1279 O O . HIS A 1 163 ? 16.888 8.990 9.764 1.00 43.03 163 HIS A O 1
ATOM 1285 N N . GLU A 1 164 ? 17.504 11.029 10.467 1.00 44.38 164 GLU A N 1
ATOM 1286 C CA . GLU A 1 164 ? 16.165 11.403 10.942 1.00 44.38 164 GLU A CA 1
ATOM 1287 C C . GLU A 1 164 ? 15.312 12.103 9.872 1.00 44.38 164 GLU A C 1
ATOM 1289 O O . GLU A 1 164 ? 14.102 11.902 9.823 1.00 44.38 164 GLU A O 1
ATOM 1294 N N . ILE A 1 165 ? 15.899 12.851 8.931 1.00 42.56 165 ILE A N 1
ATOM 1295 C CA . ILE A 1 165 ? 15.108 13.715 8.027 1.00 42.56 165 ILE A CA 1
ATOM 1296 C C . ILE A 1 165 ? 14.612 12.984 6.759 1.00 42.56 165 ILE A C 1
ATOM 1298 O O . ILE A 1 165 ? 13.610 13.388 6.166 1.00 42.56 165 ILE A O 1
ATOM 1302 N N . MET A 1 166 ? 15.216 11.850 6.373 1.00 41.22 166 MET A N 1
ATOM 1303 C CA . MET A 1 166 ? 14.614 10.960 5.360 1.00 41.22 166 MET A CA 1
ATOM 1304 C C . MET A 1 166 ? 13.430 10.148 5.899 1.00 41.22 166 MET A C 1
ATOM 1306 O O . MET A 1 166 ? 12.588 9.719 5.111 1.00 41.22 166 MET A O 1
ATOM 1310 N N . TYR A 1 167 ? 13.320 9.985 7.221 1.00 42.72 167 TYR A N 1
ATOM 1311 C CA . TYR A 1 167 ? 12.077 9.512 7.824 1.00 42.72 167 TYR A CA 1
ATOM 1312 C C . TYR A 1 167 ? 11.008 10.610 7.745 1.00 42.72 167 TYR A C 1
ATOM 1314 O O . TYR A 1 167 ? 9.910 10.350 7.277 1.00 42.72 167 TYR A O 1
ATOM 1322 N N . VAL A 1 168 ? 11.332 11.866 8.056 1.00 44.50 168 VAL A N 1
ATOM 1323 C CA . VAL A 1 168 ? 10.317 12.933 8.155 1.00 44.50 168 VAL A CA 1
ATOM 1324 C C . VAL A 1 168 ? 9.623 13.272 6.822 1.00 44.50 168 VAL A C 1
ATOM 1326 O O . VAL A 1 168 ? 8.415 13.480 6.818 1.00 44.50 168 VAL A O 1
ATOM 1329 N N . LYS A 1 169 ? 10.300 13.235 5.663 1.00 41.81 169 LYS A N 1
ATOM 1330 C CA . LYS A 1 169 ? 9.635 13.529 4.365 1.00 41.81 169 LYS A CA 1
ATOM 1331 C C . LYS A 1 169 ? 8.831 12.371 3.759 1.00 41.81 169 LYS A C 1
ATOM 1333 O O . LYS A 1 169 ? 8.099 12.579 2.797 1.00 41.81 169 LYS A O 1
ATOM 1338 N N . ILE A 1 170 ? 8.940 11.162 4.313 1.00 46.66 170 ILE A N 1
ATOM 1339 C CA . ILE A 1 170 ? 8.077 10.018 3.960 1.00 46.66 170 ILE A CA 1
ATOM 1340 C C . ILE A 1 170 ? 6.880 9.915 4.934 1.00 46.66 170 ILE A C 1
ATOM 1342 O O . ILE A 1 170 ? 5.938 9.166 4.680 1.00 46.66 170 ILE A O 1
ATOM 1346 N N . PHE A 1 171 ? 6.890 10.707 6.012 1.00 43.84 171 PHE A N 1
ATOM 1347 C CA . PHE A 1 171 ? 5.969 10.654 7.149 1.00 43.84 171 PHE A CA 1
ATOM 1348 C C . PHE A 1 171 ? 5.068 11.902 7.273 1.00 43.84 171 PHE A C 1
ATOM 1350 O O . PHE A 1 171 ? 4.627 12.227 8.374 1.00 43.84 171 PHE A O 1
ATOM 1357 N N . GLU A 1 172 ? 4.721 12.588 6.178 1.00 40.22 172 GLU A N 1
ATOM 1358 C CA . GLU A 1 172 ? 3.659 13.618 6.201 1.00 40.22 172 GLU A CA 1
ATOM 1359 C C . GLU A 1 172 ? 2.257 12.991 6.318 1.00 40.22 172 GLU A C 1
ATOM 1361 O O . GLU A 1 172 ? 1.424 13.061 5.418 1.00 40.22 172 GLU A O 1
ATOM 1366 N N . GLY A 1 173 ? 2.017 12.319 7.441 1.00 44.41 173 GLY A N 1
ATOM 1367 C CA . GLY A 1 173 ? 0.728 11.727 7.792 1.00 44.41 173 GLY A CA 1
ATOM 1368 C C . GLY A 1 173 ? 0.756 10.783 8.994 1.00 44.41 173 GLY A C 1
ATOM 1369 O O . GLY A 1 173 ? -0.287 10.253 9.351 1.00 44.41 173 GLY A O 1
ATOM 1370 N N . PHE A 1 174 ? 1.909 10.540 9.629 1.00 41.50 174 PHE A N 1
ATOM 1371 C CA . PHE A 1 174 ? 1.962 9.638 10.781 1.00 41.50 174 PHE A CA 1
ATOM 1372 C C . PHE A 1 174 ? 1.882 10.424 12.093 1.00 41.50 174 PHE A C 1
ATOM 1374 O O . PHE A 1 174 ? 2.764 11.221 12.414 1.00 41.50 174 PHE A O 1
ATOM 1381 N N . ASP A 1 175 ? 0.813 10.181 12.847 1.00 46.91 175 ASP A N 1
ATOM 1382 C CA . ASP A 1 175 ? 0.565 10.759 14.162 1.00 46.91 175 ASP A CA 1
ATOM 1383 C C . ASP A 1 175 ? 1.750 10.479 15.112 1.00 46.91 175 ASP A C 1
ATOM 1385 O O . ASP A 1 175 ? 2.135 9.335 15.381 1.00 46.91 175 ASP A O 1
ATOM 1389 N N . HIS A 1 176 ? 2.335 11.556 15.638 1.00 43.34 176 HIS A N 1
ATOM 1390 C CA . HIS A 1 176 ? 3.519 11.580 16.506 1.00 43.34 176 HIS A CA 1
ATOM 1391 C C . HIS A 1 176 ? 3.304 10.843 17.851 1.00 43.34 176 HIS A C 1
ATOM 1393 O O . HIS A 1 176 ? 4.225 10.697 18.659 1.00 43.34 176 HIS A O 1
ATOM 1399 N N . ARG A 1 177 ? 2.079 10.369 18.113 1.00 49.31 177 ARG A N 1
ATOM 1400 C CA . ARG A 1 177 ? 1.641 9.748 19.368 1.00 49.31 177 ARG A CA 1
ATOM 1401 C C . ARG A 1 177 ? 2.047 8.275 19.516 1.00 49.31 177 ARG A C 1
ATOM 1403 O O . ARG A 1 177 ? 2.105 7.781 20.642 1.00 49.31 177 ARG A O 1
ATOM 1410 N N . PHE A 1 178 ? 2.376 7.569 18.427 1.00 47.28 178 PHE A N 1
ATOM 1411 C CA . PHE A 1 178 ? 2.657 6.124 18.484 1.00 47.28 178 PHE A CA 1
ATOM 1412 C C . PHE A 1 178 ? 4.111 5.779 18.867 1.00 47.28 178 PHE A C 1
ATOM 1414 O O . PHE A 1 178 ? 4.345 4.812 19.596 1.00 47.28 178 PHE A O 1
ATOM 1421 N N . MET A 1 179 ? 5.101 6.602 18.490 1.00 40.94 179 MET A N 1
ATOM 1422 C CA . MET A 1 179 ? 6.511 6.337 18.841 1.00 40.94 179 MET A CA 1
ATOM 1423 C C . MET A 1 179 ? 6.817 6.464 20.346 1.00 40.94 179 MET A C 1
ATOM 1425 O O . MET A 1 179 ? 7.818 5.919 20.812 1.00 40.94 179 MET A O 1
ATOM 1429 N N . SER A 1 180 ? 5.940 7.098 21.131 1.00 45.28 180 SER A N 1
ATOM 1430 C CA . SER A 1 180 ? 6.089 7.198 22.590 1.00 45.28 180 SER A CA 1
ATOM 1431 C C . SER A 1 180 ? 5.667 5.935 23.351 1.00 45.28 180 SER A C 1
ATOM 1433 O O . SER A 1 180 ? 6.053 5.783 24.506 1.00 45.28 180 SER A O 1
ATOM 1435 N N . ARG A 1 181 ? 4.917 5.006 22.738 1.00 45.31 181 ARG A N 1
ATOM 1436 C CA . ARG A 1 181 ? 4.462 3.771 23.414 1.00 45.31 181 ARG A CA 1
ATOM 1437 C C . ARG A 1 181 ? 5.396 2.573 23.244 1.00 45.31 181 ARG A C 1
ATOM 1439 O O . ARG A 1 181 ? 5.368 1.671 24.072 1.00 45.31 181 ARG A O 1
ATOM 1446 N N . VAL A 1 182 ? 6.265 2.571 22.232 1.00 46.28 182 VAL A N 1
ATOM 1447 C CA . VAL A 1 182 ? 7.169 1.434 21.959 1.00 46.28 182 VAL A CA 1
ATOM 1448 C C . VAL A 1 182 ? 8.433 1.461 22.839 1.00 46.28 182 VAL A C 1
ATOM 1450 O O . VAL A 1 182 ? 9.110 0.448 22.988 1.00 46.28 182 VAL A O 1
ATOM 1453 N N . LYS A 1 183 ? 8.743 2.587 23.498 1.00 42.66 183 LYS A N 1
ATOM 1454 C CA . LYS A 1 183 ? 9.924 2.710 24.377 1.00 42.66 183 LYS A CA 1
ATOM 1455 C C . LYS A 1 183 ? 9.683 2.307 25.840 1.00 42.66 183 LYS A C 1
ATOM 1457 O O . LYS A 1 183 ? 10.626 2.361 26.625 1.00 42.66 183 LYS A O 1
ATOM 1462 N N . THR A 1 184 ? 8.479 1.865 26.217 1.00 45.50 184 THR A N 1
ATOM 1463 C CA . THR A 1 184 ? 8.125 1.637 27.636 1.00 45.50 184 THR A CA 1
ATOM 1464 C C . THR A 1 184 ? 7.915 0.173 28.030 1.00 45.50 184 THR A C 1
ATOM 1466 O O . THR A 1 184 ? 7.496 -0.101 29.147 1.00 45.50 184 THR A O 1
ATOM 1469 N N . THR A 1 185 ? 8.270 -0.792 27.179 1.00 45.38 185 THR A N 1
ATOM 1470 C CA . THR A 1 185 ? 8.267 -2.224 27.541 1.00 45.38 185 THR A CA 1
ATOM 1471 C C . THR A 1 185 ? 9.666 -2.822 27.418 1.00 45.38 185 THR A C 1
ATOM 1473 O O . THR A 1 185 ? 9.924 -3.715 26.615 1.00 45.38 185 THR A O 1
ATOM 1476 N N . LYS A 1 186 ? 10.603 -2.289 28.206 1.00 47.00 186 LYS A N 1
ATOM 1477 C CA . LYS A 1 186 ? 11.869 -2.955 28.549 1.00 47.00 186 LYS A CA 1
ATOM 1478 C C . LYS A 1 186 ? 12.360 -2.456 29.910 1.00 47.00 186 LYS A C 1
ATOM 1480 O O . LYS A 1 186 ? 13.339 -1.725 30.014 1.00 47.00 186 LYS A O 1
ATOM 1485 N N . LYS A 1 187 ? 11.610 -2.809 30.954 1.00 45.59 187 LYS A N 1
ATOM 1486 C CA . LYS A 1 187 ? 12.087 -2.865 32.341 1.00 45.59 187 LYS A CA 1
ATOM 1487 C C . LYS A 1 187 ? 11.083 -3.655 33.181 1.00 45.59 187 LYS A C 1
ATOM 1489 O O . LYS A 1 187 ? 10.159 -3.077 33.741 1.00 45.59 187 LYS A O 1
ATOM 1494 N N . ILE A 1 188 ? 11.261 -4.971 33.202 1.00 40.97 188 ILE A N 1
ATOM 1495 C CA . ILE A 1 188 ? 11.141 -5.799 34.407 1.00 40.97 188 ILE A CA 1
ATOM 1496 C C . ILE A 1 188 ? 12.367 -6.703 34.378 1.00 40.97 188 ILE A C 1
ATOM 1498 O O . ILE A 1 188 ? 12.626 -7.254 33.283 1.00 40.97 188 ILE A O 1
#

Secondary structure (DSSP, 8-state):
--HHHHHHHHHHHHHHHHHHHHHHHHHT--S-HHHHHHHHHHHHHHHHHHHHHHHHHHHHHHT-S-HHHHHHHHHHHHHHHHHHHHHHHHHHHHHHHHHHHHHHHHHHHHT----------------------S-----S--PPPPPPPPPPPPPPPPPTTHHHHHHHTT-TT--TTSTTTTTSS---